Protein AF-A0A950CXQ3-F1 (afdb_monomer_lite)

Structure (mmCIF, N/CA/C/O backbone):
data_AF-A0A950CXQ3-F1
#
_entry.id   AF-A0A950CXQ3-F1
#
loop_
_atom_site.group_PDB
_atom_site.id
_atom_site.type_symbol
_atom_site.label_atom_id
_atom_site.label_alt_id
_atom_site.label_comp_id
_atom_site.label_asym_id
_atom_site.label_entity_id
_atom_site.label_seq_id
_atom_site.pdbx_PDB_ins_code
_atom_site.Cartn_x
_atom_site.Cartn_y
_atom_site.Cartn_z
_atom_site.occupancy
_atom_site.B_iso_or_equiv
_atom_site.auth_seq_id
_atom_site.auth_comp_id
_atom_site.auth_asym_id
_atom_site.auth_atom_id
_atom_site.pdbx_PDB_model_num
ATOM 1 N N . MET A 1 1 ? 6.865 8.618 -51.251 1.00 37.34 1 MET A N 1
ATOM 2 C CA . MET A 1 1 ? 7.933 7.767 -51.823 1.00 37.34 1 MET A CA 1
ATOM 3 C C . MET A 1 1 ? 8.919 7.449 -50.706 1.00 37.34 1 MET A C 1
ATOM 5 O O . MET A 1 1 ? 9.499 8.396 -50.182 1.00 37.34 1 MET A O 1
ATOM 9 N N . PRO A 1 2 ? 9.059 6.186 -50.267 1.00 41.56 2 PRO A N 1
ATOM 10 C CA . PRO A 1 2 ? 10.015 5.836 -49.221 1.00 41.56 2 PRO A CA 1
ATOM 11 C C . PRO A 1 2 ? 11.442 6.159 -49.684 1.00 41.56 2 PRO A C 1
ATOM 13 O O . PRO A 1 2 ? 11.814 5.888 -50.824 1.00 41.56 2 PRO A O 1
ATOM 16 N N . ASN A 1 3 ? 12.235 6.784 -48.812 1.00 42.97 3 ASN A N 1
ATOM 17 C CA . ASN A 1 3 ? 13.622 7.139 -49.101 1.00 42.97 3 ASN A CA 1
ATOM 18 C C . ASN A 1 3 ? 14.428 5.849 -49.337 1.00 42.97 3 ASN A C 1
ATOM 20 O O . ASN A 1 3 ? 14.547 5.030 -48.430 1.00 42.97 3 ASN A O 1
ATOM 24 N N . LEU A 1 4 ? 14.992 5.661 -50.534 1.00 47.50 4 LEU A N 1
ATOM 25 C CA . LEU A 1 4 ? 15.739 4.453 -50.929 1.00 47.50 4 LEU A CA 1
ATOM 26 C C . LEU A 1 4 ? 16.912 4.122 -49.982 1.00 47.50 4 LEU A C 1
ATOM 28 O O . LEU A 1 4 ? 17.313 2.963 -49.869 1.00 47.50 4 LEU A O 1
ATOM 32 N N . ASN A 1 5 ? 17.422 5.110 -49.238 1.00 47.50 5 ASN A N 1
ATOM 33 C CA . ASN A 1 5 ? 18.430 4.891 -48.198 1.00 47.50 5 ASN A CA 1
ATOM 34 C C . ASN A 1 5 ? 17.867 4.166 -46.961 1.00 47.50 5 ASN A C 1
ATOM 36 O O . ASN A 1 5 ? 18.572 3.360 -46.356 1.00 47.50 5 ASN A O 1
ATOM 40 N N . ALA A 1 6 ? 16.591 4.384 -46.621 1.00 48.06 6 ALA A N 1
ATOM 41 C CA . ALA A 1 6 ? 15.923 3.732 -45.494 1.00 48.06 6 ALA A CA 1
ATOM 42 C C . ALA A 1 6 ? 15.760 2.218 -45.709 1.00 48.06 6 ALA A C 1
ATOM 44 O O . ALA A 1 6 ? 15.886 1.459 -44.751 1.00 48.06 6 ALA A O 1
ATOM 45 N N . LEU A 1 7 ? 15.573 1.779 -46.960 1.00 49.66 7 LEU A N 1
ATOM 46 C CA . LEU A 1 7 ? 15.482 0.361 -47.328 1.00 49.66 7 LEU A CA 1
ATOM 47 C C . LEU A 1 7 ? 16.856 -0.326 -47.432 1.00 49.66 7 LEU A C 1
ATOM 49 O O . LEU A 1 7 ? 16.951 -1.518 -47.165 1.00 49.66 7 LEU A O 1
ATOM 53 N N . LYS A 1 8 ? 17.932 0.405 -47.770 1.00 53.69 8 LYS A N 1
ATOM 54 C CA . LYS A 1 8 ? 19.284 -0.177 -47.909 1.00 53.69 8 LYS A CA 1
ATOM 55 C C . LYS A 1 8 ? 19.944 -0.547 -46.582 1.00 53.69 8 LYS A C 1
ATOM 57 O O . LYS A 1 8 ? 20.568 -1.597 -46.494 1.00 53.69 8 LYS A O 1
ATOM 62 N N . HIS A 1 9 ? 19.852 0.315 -45.566 1.00 56.41 9 HIS A N 1
ATOM 63 C CA . HIS A 1 9 ? 20.453 0.036 -44.253 1.00 56.41 9 HIS A CA 1
ATOM 64 C C . HIS A 1 9 ? 19.417 -0.311 -43.179 1.00 56.41 9 HIS A C 1
ATOM 66 O O . HIS A 1 9 ? 19.788 -0.824 -42.125 1.00 56.41 9 HIS A O 1
ATOM 72 N N . GLY A 1 10 ? 18.127 -0.025 -43.397 1.00 59.72 10 GLY A N 1
ATOM 73 C CA . GLY A 1 10 ? 17.048 -0.547 -42.556 1.00 59.72 10 GLY A CA 1
ATOM 74 C C . GLY A 1 10 ? 16.814 0.140 -41.210 1.00 59.72 10 GLY A C 1
ATOM 75 O O . GLY A 1 10 ? 15.753 0.007 -40.611 1.00 59.72 10 GLY A O 1
ATOM 76 N N . LEU A 1 11 ? 17.793 0.911 -40.735 1.00 62.19 11 LEU A N 1
ATOM 77 C CA . LEU A 1 11 ? 17.771 1.632 -39.448 1.00 62.19 11 LEU A CA 1
ATOM 78 C C . LEU A 1 11 ? 16.785 2.815 -39.382 1.00 62.19 11 LEU A C 1
ATOM 80 O O . LEU A 1 11 ? 16.724 3.507 -38.373 1.00 62.19 11 LEU A O 1
ATOM 84 N N . ARG A 1 12 ? 16.042 3.069 -40.465 1.00 59.16 12 ARG A N 1
ATOM 85 C CA . ARG A 1 12 ? 14.949 4.056 -40.541 1.00 59.16 12 ARG A CA 1
ATOM 86 C C . ARG A 1 12 ? 13.677 3.467 -41.166 1.00 59.16 12 ARG A C 1
ATOM 88 O O . ARG A 1 12 ? 12.828 4.219 -41.628 1.00 59.16 12 ARG A O 1
ATOM 95 N N . SER A 1 13 ? 13.598 2.144 -41.283 1.00 64.75 13 SER A N 1
ATOM 96 C CA . SER A 1 13 ? 12.429 1.485 -41.860 1.00 64.75 13 SER A CA 1
ATOM 97 C C . SER A 1 13 ? 11.294 1.421 -40.843 1.00 64.75 13 SER A C 1
ATOM 99 O O . SER A 1 13 ? 11.539 1.120 -39.678 1.00 64.75 13 SER A O 1
ATOM 101 N N . GLU A 1 14 ? 10.066 1.658 -41.301 1.00 65.69 14 GLU A N 1
ATOM 102 C CA . GLU A 1 14 ? 8.838 1.425 -40.526 1.00 65.69 14 GLU A CA 1
ATOM 103 C C . GLU A 1 14 ? 8.437 -0.061 -40.522 1.00 65.69 14 GLU A C 1
ATOM 105 O O . GLU A 1 14 ? 7.616 -0.493 -39.718 1.00 65.69 14 GLU A O 1
ATOM 110 N N . THR A 1 15 ? 9.030 -0.871 -41.406 1.00 74.50 15 THR A N 1
ATOM 111 C CA . THR A 1 15 ? 8.790 -2.316 -41.460 1.00 74.50 15 THR A CA 1
ATOM 112 C C . THR A 1 15 ? 9.547 -3.028 -40.338 1.00 74.50 15 THR A C 1
ATOM 114 O O . THR A 1 15 ? 10.763 -2.862 -40.207 1.00 74.50 15 THR A O 1
ATOM 117 N N . ALA A 1 16 ? 8.836 -3.856 -39.564 1.00 76.88 16 ALA A N 1
ATOM 118 C CA . ALA A 1 16 ? 9.399 -4.594 -38.432 1.00 76.88 16 ALA A CA 1
ATOM 119 C C . ALA A 1 16 ? 10.568 -5.504 -38.851 1.00 76.88 16 ALA A C 1
ATOM 121 O O . ALA A 1 16 ? 11.652 -5.410 -38.276 1.00 76.88 16 ALA A O 1
ATOM 122 N N . VAL A 1 17 ? 10.382 -6.296 -39.911 1.00 84.56 17 VAL A N 1
ATOM 123 C CA . VAL A 1 17 ? 11.388 -7.213 -40.468 1.00 84.56 17 VAL A CA 1
ATOM 124 C C . VAL A 1 17 ? 11.776 -6.755 -41.873 1.00 84.56 17 VAL A C 1
ATOM 126 O O . VAL A 1 17 ? 10.913 -6.487 -42.709 1.00 84.56 17 VAL A O 1
ATOM 129 N N . LEU A 1 18 ? 13.074 -6.625 -42.138 1.00 85.50 18 LEU A N 1
ATOM 130 C CA . LEU A 1 18 ? 13.590 -6.194 -43.440 1.00 85.50 18 LEU A CA 1
ATOM 131 C C . LEU A 1 18 ? 13.830 -7.370 -44.393 1.00 85.50 18 LEU A C 1
ATOM 133 O O . LEU A 1 18 ? 14.070 -8.488 -43.937 1.00 85.50 18 LEU A O 1
ATOM 137 N N . PRO A 1 19 ? 13.879 -7.127 -45.718 1.00 79.00 19 PRO A N 1
ATOM 138 C CA . PRO A 1 19 ? 14.343 -8.131 -46.670 1.00 79.00 19 PRO A CA 1
ATOM 139 C C . PRO A 1 19 ? 15.744 -8.650 -46.297 1.00 79.00 19 PRO A C 1
ATOM 141 O O . PRO A 1 19 ? 16.696 -7.872 -46.218 1.00 79.00 19 PRO A O 1
ATOM 144 N N . GLY A 1 20 ? 15.864 -9.961 -46.062 1.00 80.50 20 GLY A N 1
ATOM 145 C CA . GLY A 1 20 ? 17.107 -10.630 -45.650 1.00 80.50 20 GLY A CA 1
ATOM 146 C C . GLY A 1 20 ? 17.265 -10.852 -44.140 1.00 80.50 20 GLY A C 1
ATOM 147 O O . GLY A 1 20 ? 18.228 -11.489 -43.721 1.00 80.50 20 GLY A O 1
ATOM 148 N N . GLU A 1 21 ? 16.339 -10.357 -43.320 1.00 88.06 21 GLU A N 1
ATOM 149 C CA . GLU A 1 21 ? 16.234 -10.747 -41.912 1.00 88.06 21 GLU A CA 1
ATOM 150 C C . GLU A 1 21 ? 15.407 -12.028 -41.762 1.00 88.06 21 GLU A C 1
ATOM 152 O O . GLU A 1 21 ? 14.560 -12.323 -42.602 1.00 88.06 21 GLU A O 1
ATOM 157 N N . ASN A 1 22 ? 15.659 -12.789 -40.694 1.00 90.50 22 ASN A N 1
ATOM 158 C CA . ASN A 1 22 ? 14.926 -14.010 -40.380 1.00 90.50 22 ASN A CA 1
ATOM 159 C C . ASN A 1 22 ? 13.644 -13.665 -39.594 1.00 90.50 22 ASN A C 1
ATOM 161 O O . ASN A 1 22 ? 13.759 -13.273 -38.429 1.00 90.50 22 ASN A O 1
ATOM 165 N N . PRO A 1 23 ? 12.435 -13.817 -40.173 1.00 91.38 23 PRO A N 1
ATOM 166 C CA . PRO A 1 23 ? 11.193 -13.509 -39.465 1.00 91.38 23 PRO A CA 1
ATOM 167 C C . PRO A 1 23 ? 11.009 -14.363 -38.205 1.00 91.38 23 PRO A C 1
ATOM 169 O O . PRO A 1 23 ? 10.570 -13.846 -37.187 1.00 91.38 23 PRO A O 1
ATOM 172 N N . ALA A 1 24 ? 11.455 -15.625 -38.224 1.00 92.94 24 ALA A N 1
ATOM 173 C CA . ALA A 1 24 ? 11.312 -16.527 -37.082 1.00 92.94 24 ALA A CA 1
ATOM 174 C C . ALA A 1 24 ? 12.124 -16.073 -35.855 1.00 92.94 24 ALA A C 1
ATOM 176 O O . ALA A 1 24 ? 11.721 -16.311 -34.721 1.00 92.94 24 ALA A O 1
ATOM 177 N N . GLU A 1 25 ? 13.260 -15.396 -36.055 1.00 93.75 25 GLU A N 1
ATOM 178 C CA . GLU A 1 25 ? 14.025 -14.806 -34.947 1.00 93.75 25 GLU A CA 1
ATOM 179 C C . GLU A 1 25 ? 13.334 -13.581 -34.351 1.00 93.75 25 GLU A C 1
ATOM 181 O O . GLU A 1 25 ? 13.454 -13.334 -33.149 1.00 93.75 25 GLU A O 1
ATOM 186 N N . PHE A 1 26 ? 12.644 -12.802 -35.187 1.00 93.75 26 PHE A N 1
ATOM 187 C CA . PHE A 1 26 ? 11.841 -11.684 -34.714 1.00 93.75 26 PHE A CA 1
ATOM 188 C C . PHE A 1 26 ? 10.645 -12.194 -33.909 1.00 93.75 26 PHE A C 1
ATOM 190 O O . PHE A 1 26 ? 10.453 -11.744 -32.781 1.00 93.75 26 PHE A O 1
ATOM 197 N N . ASP A 1 27 ? 9.918 -13.178 -34.436 1.00 93.44 27 ASP A N 1
ATOM 198 C CA . ASP A 1 27 ? 8.771 -13.786 -33.758 1.00 93.44 27 ASP A CA 1
ATOM 199 C C . ASP A 1 27 ? 9.194 -14.410 -32.419 1.00 93.44 27 ASP A C 1
ATOM 201 O O . ASP A 1 27 ? 8.613 -14.092 -31.386 1.00 93.44 27 ASP A O 1
ATOM 205 N N . ALA A 1 28 ? 10.299 -15.166 -32.382 1.00 96.44 28 ALA A N 1
ATOM 206 C CA . ALA A 1 28 ? 10.831 -15.725 -31.136 1.00 96.44 28 ALA A CA 1
ATOM 207 C C . ALA A 1 28 ? 11.217 -14.649 -30.102 1.00 96.44 28 ALA A C 1
ATOM 209 O O . ALA A 1 28 ? 11.071 -14.853 -28.894 1.00 96.44 28 ALA A O 1
ATOM 210 N N . LEU A 1 29 ? 11.715 -13.491 -30.553 1.00 96.50 29 LEU A N 1
ATOM 211 C CA . LEU A 1 29 ? 12.016 -12.364 -29.669 1.00 96.50 29 LEU A CA 1
ATOM 212 C C . LEU A 1 29 ? 10.737 -11.725 -29.119 1.00 96.50 29 LEU A C 1
ATOM 214 O O . LEU A 1 29 ? 10.695 -11.379 -27.937 1.00 96.50 29 LEU A O 1
ATOM 218 N N . VAL A 1 30 ? 9.713 -11.563 -29.957 1.00 94.44 30 VAL A N 1
ATOM 219 C CA . VAL A 1 30 ? 8.397 -11.061 -29.545 1.00 94.44 30 VAL A CA 1
ATOM 220 C C . VAL A 1 30 ? 7.786 -12.014 -28.517 1.00 94.44 30 VAL A C 1
ATOM 222 O O . VAL A 1 30 ? 7.468 -11.585 -27.407 1.00 94.44 30 VAL A O 1
ATOM 225 N N . ASP A 1 31 ? 7.731 -13.308 -28.825 1.00 95.44 31 ASP A N 1
ATOM 226 C CA . ASP A 1 31 ? 7.194 -14.348 -27.946 1.00 95.44 31 ASP A CA 1
ATOM 227 C C . ASP A 1 31 ? 7.918 -14.396 -26.597 1.00 95.44 31 ASP A C 1
ATOM 229 O O . ASP A 1 31 ? 7.283 -14.558 -25.552 1.00 95.44 31 ASP A O 1
ATOM 233 N N . GLY A 1 32 ? 9.239 -14.197 -26.589 1.00 97.19 32 GLY A N 1
ATOM 234 C CA . GLY A 1 32 ? 10.027 -14.105 -25.361 1.00 97.19 32 GLY A CA 1
ATOM 235 C C . GLY A 1 32 ? 9.578 -12.957 -24.451 1.00 97.19 32 GLY A C 1
ATOM 236 O O . GLY A 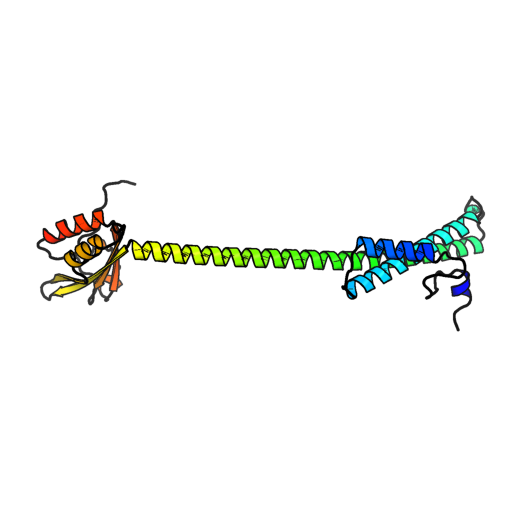1 32 ? 9.415 -13.151 -23.244 1.00 97.19 32 GLY A O 1
ATOM 237 N N . TRP A 1 33 ? 9.313 -11.775 -25.016 1.00 97.31 33 TRP A N 1
ATOM 238 C CA . TRP A 1 33 ? 8.827 -10.629 -24.243 1.00 97.31 33 TRP A CA 1
ATOM 239 C C . TRP A 1 33 ? 7.392 -10.816 -23.743 1.00 97.31 33 TRP A C 1
ATOM 241 O O . TRP A 1 33 ? 7.109 -10.525 -22.579 1.00 97.31 33 TRP A O 1
ATOM 251 N N . PHE A 1 34 ? 6.500 -11.349 -24.581 1.00 95.69 34 PHE A N 1
ATOM 252 C CA . PHE A 1 34 ? 5.124 -11.659 -24.181 1.00 95.69 34 PHE A CA 1
ATOM 253 C C . PHE A 1 34 ? 5.069 -12.741 -23.094 1.00 95.69 34 PHE A C 1
ATOM 255 O O . PHE A 1 34 ? 4.297 -12.623 -22.139 1.00 95.69 34 PHE A O 1
ATOM 262 N N . SER A 1 35 ? 5.943 -13.747 -23.175 1.00 95.00 35 SER A N 1
ATOM 263 C CA . SER A 1 35 ? 6.070 -14.800 -22.161 1.00 95.00 35 SER A CA 1
ATOM 264 C C . SER A 1 35 ? 6.577 -14.262 -20.822 1.00 95.00 35 SER A C 1
ATOM 266 O O . SER A 1 35 ? 6.127 -14.715 -19.768 1.00 95.00 35 SER A O 1
ATOM 268 N N . HIS A 1 36 ? 7.494 -13.290 -20.847 1.00 96.00 36 HIS A N 1
ATOM 269 C CA . HIS A 1 36 ? 8.036 -12.679 -19.635 1.00 96.00 36 HIS A CA 1
ATOM 270 C C . HIS A 1 36 ? 6.981 -11.855 -18.888 1.00 96.00 36 HIS A C 1
ATOM 272 O O . HIS A 1 36 ? 6.778 -12.048 -17.689 1.00 96.00 36 HIS A O 1
ATOM 278 N N . TYR A 1 37 ? 6.281 -10.972 -19.602 1.00 92.94 37 TYR A N 1
ATOM 279 C CA . TYR A 1 37 ? 5.351 -10.021 -18.994 1.00 92.94 37 TYR A CA 1
ATOM 280 C C . TYR A 1 37 ? 3.928 -10.567 -18.809 1.00 92.94 37 TYR A C 1
ATOM 282 O O . TYR A 1 37 ? 3.157 -9.993 -18.041 1.00 92.94 37 TYR A O 1
ATOM 290 N N . LYS A 1 38 ? 3.573 -11.697 -19.441 1.00 89.12 38 LYS A N 1
ATOM 291 C CA . LYS A 1 38 ? 2.263 -12.364 -19.297 1.00 89.12 38 LYS A CA 1
ATOM 292 C C . LYS A 1 38 ? 1.098 -11.375 -19.413 1.00 89.12 38 LYS A C 1
ATOM 294 O O . LYS A 1 38 ? 0.299 -11.232 -18.491 1.00 89.12 38 LYS A O 1
ATOM 299 N N . THR A 1 39 ? 1.032 -10.661 -20.533 1.00 86.69 39 THR A N 1
ATOM 300 C CA . THR A 1 39 ? 0.063 -9.573 -20.746 1.00 86.69 39 THR A CA 1
ATOM 301 C C . THR A 1 39 ? -1.394 -10.039 -20.657 1.00 86.69 39 THR A C 1
ATOM 303 O O . THR A 1 39 ? -2.252 -9.258 -20.259 1.00 86.69 39 THR A O 1
ATOM 306 N N . GLY A 1 40 ? -1.680 -11.313 -20.956 1.00 86.75 40 GLY A N 1
ATOM 307 C CA . GLY A 1 40 ? -3.043 -11.849 -20.923 1.00 86.75 40 GLY A CA 1
ATOM 308 C C . GLY A 1 40 ? -3.970 -11.030 -21.825 1.00 86.75 40 GLY A C 1
ATOM 309 O O . GLY A 1 40 ? -3.594 -10.705 -22.948 1.00 86.75 40 GLY A O 1
ATOM 310 N N . ASP A 1 41 ? -5.134 -10.645 -21.298 1.00 87.12 41 ASP A N 1
ATOM 311 C CA . ASP A 1 41 ? -6.128 -9.818 -22.001 1.00 87.12 41 ASP A CA 1
ATOM 312 C C . ASP A 1 41 ? -5.894 -8.299 -21.833 1.00 87.12 41 ASP A C 1
ATOM 314 O O . ASP A 1 41 ? -6.738 -7.482 -22.200 1.00 87.12 41 ASP A O 1
ATOM 318 N N . ASP A 1 42 ? -4.767 -7.884 -21.246 1.00 92.00 42 ASP A N 1
ATOM 319 C CA . ASP A 1 42 ? -4.447 -6.469 -21.061 1.00 92.00 42 ASP A CA 1
ATOM 320 C C . ASP A 1 42 ? -3.918 -5.859 -22.370 1.00 92.00 42 ASP A C 1
ATOM 322 O O . ASP A 1 42 ? -2.747 -6.012 -22.743 1.00 92.00 42 ASP A O 1
ATOM 326 N N . GLU A 1 43 ? -4.801 -5.158 -23.085 1.00 92.62 43 GLU A N 1
ATOM 327 C CA . GLU A 1 43 ? -4.490 -4.496 -24.357 1.00 92.62 43 GLU A CA 1
ATOM 328 C C . GLU A 1 43 ? -3.383 -3.439 -24.218 1.00 92.62 43 GLU A C 1
ATOM 330 O O . GLU A 1 43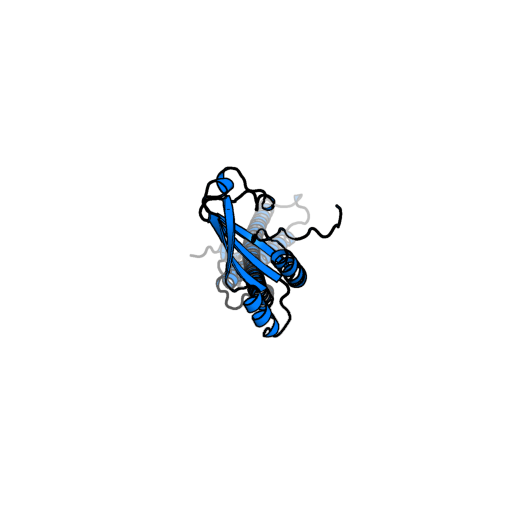 ? -2.538 -3.302 -25.106 1.00 92.62 43 GLU A O 1
ATOM 335 N N . ILE A 1 44 ? -3.342 -2.713 -23.094 1.00 93.19 44 ILE A N 1
ATOM 336 C CA . ILE A 1 44 ? -2.334 -1.672 -22.852 1.00 93.19 44 ILE A CA 1
ATOM 337 C C . ILE A 1 44 ? -0.971 -2.326 -22.640 1.00 93.19 44 ILE A C 1
ATOM 339 O O . ILE A 1 44 ? 0.013 -1.913 -23.259 1.00 93.19 44 ILE A O 1
ATOM 343 N N . ALA A 1 45 ? -0.910 -3.366 -21.805 1.00 93.38 45 ALA A N 1
ATOM 344 C CA . ALA A 1 45 ? 0.319 -4.122 -21.591 1.00 93.38 45 ALA A CA 1
ATOM 345 C C . ALA A 1 45 ? 0.821 -4.750 -22.901 1.00 93.38 45 ALA A C 1
ATOM 347 O O . ALA A 1 45 ? 2.005 -4.655 -23.220 1.00 93.38 45 ALA A O 1
ATOM 348 N N . SER A 1 46 ? -0.087 -5.316 -23.700 1.00 94.31 46 SER A N 1
ATOM 349 C CA . SER A 1 46 ? 0.233 -5.919 -24.999 1.00 94.31 46 SER A CA 1
ATOM 350 C C . SER A 1 46 ? 0.805 -4.902 -25.992 1.00 94.31 46 SER A C 1
ATOM 352 O O . SER A 1 46 ? 1.796 -5.188 -26.670 1.00 94.31 46 SER A O 1
ATOM 354 N N . ALA A 1 47 ? 0.249 -3.687 -26.046 1.00 94.50 47 ALA A N 1
ATOM 355 C CA . ALA A 1 47 ? 0.775 -2.609 -26.882 1.00 94.50 47 ALA A CA 1
ATOM 356 C C . ALA A 1 47 ? 2.183 -2.167 -26.440 1.00 94.50 47 ALA A C 1
ATOM 358 O O . ALA A 1 47 ? 3.082 -2.043 -27.275 1.00 94.50 47 ALA A O 1
ATOM 359 N N . LEU A 1 48 ? 2.406 -1.991 -25.133 1.00 95.62 48 LEU A N 1
ATOM 360 C CA . LEU A 1 48 ? 3.714 -1.604 -24.590 1.00 95.62 48 LEU A CA 1
ATOM 361 C C . LEU A 1 48 ? 4.787 -2.672 -24.856 1.00 95.62 48 LEU A C 1
ATOM 363 O O . LEU A 1 48 ? 5.894 -2.347 -25.288 1.00 95.62 48 LEU A O 1
ATOM 367 N N . VAL A 1 49 ? 4.452 -3.949 -24.653 1.00 96.50 49 VAL A N 1
ATOM 368 C CA . VAL A 1 49 ? 5.356 -5.079 -24.916 1.00 96.50 49 VAL A CA 1
ATOM 369 C C . VAL A 1 49 ? 5.668 -5.207 -26.410 1.00 96.50 49 VAL A C 1
ATOM 371 O O . VAL A 1 49 ? 6.815 -5.469 -26.778 1.00 96.50 49 VAL A O 1
ATOM 374 N N . THR A 1 50 ? 4.694 -4.939 -27.284 1.00 95.50 50 THR A N 1
ATOM 375 C CA . THR A 1 50 ? 4.909 -4.905 -28.740 1.00 95.50 50 THR A CA 1
ATOM 376 C C . THR A 1 50 ? 5.938 -3.841 -29.134 1.00 95.50 50 THR A C 1
ATOM 378 O O . THR A 1 50 ? 6.873 -4.126 -29.888 1.00 95.50 50 THR A O 1
ATOM 381 N N . GLU A 1 51 ? 5.809 -2.620 -28.611 1.00 96.19 51 GLU A N 1
ATOM 382 C CA . GLU A 1 51 ? 6.750 -1.529 -28.897 1.00 96.19 51 GLU A CA 1
ATOM 383 C C . GLU A 1 51 ? 8.145 -1.793 -28.308 1.00 96.19 51 GLU A C 1
ATOM 385 O O . GLU A 1 51 ? 9.158 -1.537 -28.967 1.00 96.19 51 GLU A O 1
ATOM 390 N N . LEU A 1 52 ? 8.221 -2.404 -27.120 1.00 97.56 52 LEU A N 1
ATOM 391 C CA . LEU A 1 52 ? 9.479 -2.873 -26.539 1.00 97.56 52 LEU A CA 1
ATOM 392 C C . LEU A 1 52 ? 10.171 -3.908 -27.438 1.00 97.56 52 LEU A C 1
ATOM 394 O O . LEU A 1 52 ? 11.364 -3.773 -27.727 1.00 97.56 52 LEU A O 1
ATOM 398 N N . ALA A 1 53 ? 9.437 -4.913 -27.922 1.00 96.50 53 ALA A N 1
ATOM 399 C CA . ALA A 1 53 ? 9.981 -5.952 -28.792 1.00 96.50 53 ALA A CA 1
ATOM 400 C C . ALA A 1 53 ? 10.508 -5.369 -30.115 1.00 96.50 53 ALA A C 1
ATOM 402 O O . ALA A 1 53 ? 11.627 -5.677 -30.535 1.00 96.50 53 ALA A O 1
ATOM 403 N N . ARG A 1 54 ? 9.760 -4.445 -30.732 1.00 94.75 54 ARG A N 1
ATOM 404 C CA . ARG A 1 54 ? 10.184 -3.716 -31.943 1.00 94.75 54 ARG A CA 1
ATOM 405 C C . ARG A 1 54 ? 11.438 -2.874 -31.713 1.00 94.75 54 ARG A C 1
ATOM 407 O O . ARG A 1 54 ? 12.350 -2.872 -32.548 1.00 94.75 54 ARG A O 1
ATOM 414 N N . ALA A 1 55 ? 11.512 -2.174 -30.583 1.00 96.25 55 ALA A N 1
ATOM 415 C CA . ALA A 1 55 ? 12.682 -1.382 -30.223 1.00 96.25 55 ALA A CA 1
ATOM 416 C C . ALA A 1 55 ? 13.907 -2.266 -29.947 1.00 96.25 55 ALA A C 1
ATOM 418 O O . ALA A 1 55 ? 15.009 -1.932 -30.387 1.00 96.25 55 ALA A O 1
ATOM 419 N N . HIS A 1 56 ? 13.721 -3.422 -29.301 1.00 97.69 56 HIS A N 1
ATOM 420 C CA . HIS A 1 56 ? 14.785 -4.404 -29.089 1.00 97.69 56 HIS A CA 1
ATOM 421 C C . HIS A 1 56 ? 15.292 -4.964 -30.429 1.00 97.69 56 HIS A C 1
ATOM 423 O O . HIS A 1 56 ? 16.501 -4.981 -30.666 1.00 97.69 56 HIS A O 1
ATOM 429 N N . TRP A 1 57 ? 14.399 -5.334 -31.352 1.00 96.19 57 TRP A N 1
ATOM 430 C CA . TRP A 1 57 ? 14.799 -5.782 -32.692 1.00 96.19 57 TRP A CA 1
ATOM 431 C C . TRP A 1 57 ? 15.603 -4.714 -33.446 1.00 96.19 57 TRP A C 1
ATOM 433 O O . TRP A 1 57 ? 16.670 -4.991 -33.998 1.00 96.19 57 TRP A O 1
ATOM 443 N N . SER A 1 58 ? 15.145 -3.460 -33.391 1.00 94.06 58 SER A N 1
ATOM 444 C CA . SER A 1 58 ? 15.841 -2.318 -33.996 1.00 94.06 58 SER A CA 1
ATOM 445 C C . SER A 1 58 ? 17.231 -2.091 -33.395 1.00 94.06 58 SER A C 1
ATOM 447 O O . SER A 1 58 ? 18.172 -1.777 -34.127 1.00 94.06 58 SER A O 1
ATOM 449 N N . LEU A 1 59 ? 17.387 -2.284 -32.081 1.00 96.94 59 LEU A N 1
ATOM 450 C CA . LEU A 1 59 ? 18.681 -2.219 -31.404 1.00 96.94 59 LEU A CA 1
ATOM 451 C C . LEU A 1 59 ? 19.609 -3.353 -31.854 1.00 96.94 59 LEU A C 1
ATOM 453 O O . LEU A 1 59 ? 20.736 -3.064 -32.251 1.00 96.94 59 LEU A O 1
ATOM 457 N N . LYS A 1 60 ? 19.138 -4.610 -31.876 1.00 96.00 60 LYS A N 1
ATOM 458 C CA . LYS A 1 60 ? 19.927 -5.755 -32.376 1.00 96.00 60 LYS A CA 1
ATOM 459 C C . LYS A 1 60 ? 20.427 -5.503 -33.798 1.00 96.00 60 LYS A C 1
ATOM 461 O O . LYS A 1 60 ? 21.608 -5.692 -34.084 1.00 96.00 60 LYS A O 1
ATOM 466 N N . ARG A 1 61 ? 19.551 -4.997 -34.673 1.00 94.06 61 ARG A N 1
ATOM 467 C CA . ARG A 1 61 ? 19.907 -4.589 -36.039 1.00 94.06 61 ARG A CA 1
ATOM 468 C C . ARG A 1 61 ? 20.983 -3.503 -36.038 1.00 94.06 61 ARG A C 1
ATOM 470 O O . ARG A 1 61 ? 21.967 -3.626 -36.759 1.00 94.06 61 ARG A O 1
ATOM 477 N N . ALA A 1 62 ? 20.811 -2.439 -35.255 1.00 95.06 62 ALA A N 1
ATOM 478 C CA . ALA A 1 62 ? 21.762 -1.330 -35.210 1.00 95.06 62 ALA A CA 1
ATOM 479 C C . ALA A 1 62 ? 23.145 -1.754 -34.702 1.00 95.06 62 ALA A C 1
ATOM 481 O O . ALA A 1 62 ? 24.147 -1.319 -35.266 1.00 95.06 62 ALA A O 1
ATOM 482 N N . VAL A 1 63 ? 23.196 -2.628 -33.694 1.00 96.56 63 VAL A N 1
ATOM 483 C CA . VAL A 1 63 ? 24.437 -3.230 -33.187 1.00 96.56 63 VAL A CA 1
ATOM 484 C C . VAL A 1 63 ? 25.128 -4.020 -34.295 1.00 96.56 63 VAL A C 1
ATOM 486 O O . VAL A 1 63 ? 26.253 -3.679 -34.651 1.00 96.56 63 VAL A O 1
ATOM 489 N N . LYS A 1 64 ? 24.418 -4.954 -34.940 1.00 94.69 64 LYS A N 1
ATOM 490 C CA . LYS A 1 64 ? 24.962 -5.751 -36.049 1.00 94.69 64 LYS A CA 1
ATOM 491 C C . LYS A 1 64 ? 25.511 -4.880 -37.184 1.00 94.69 64 LYS A C 1
ATOM 493 O O . LYS A 1 64 ? 26.574 -5.155 -37.723 1.00 94.69 64 LYS A O 1
ATOM 498 N N . ARG A 1 65 ? 24.820 -3.790 -37.545 1.00 93.12 65 ARG A N 1
ATOM 499 C CA . ARG A 1 65 ? 25.302 -2.865 -38.589 1.00 93.12 65 ARG A CA 1
ATOM 500 C C . ARG A 1 65 ? 26.553 -2.093 -38.180 1.00 93.12 65 ARG A C 1
ATOM 502 O O . ARG A 1 65 ? 27.369 -1.794 -39.046 1.00 93.12 65 ARG A O 1
ATOM 509 N N . VAL A 1 66 ? 26.697 -1.739 -36.902 1.00 95.44 66 VAL A N 1
ATOM 510 C CA . VAL A 1 66 ? 27.936 -1.128 -36.401 1.00 95.44 66 VAL A CA 1
ATOM 511 C C . VAL A 1 66 ? 29.082 -2.132 -36.497 1.00 95.44 66 VAL A C 1
ATOM 513 O O . VAL A 1 66 ? 30.115 -1.770 -37.047 1.00 95.44 66 VAL A O 1
ATOM 516 N N . GLU A 1 67 ? 28.870 -3.378 -36.070 1.00 95.31 67 GLU A N 1
ATOM 517 C CA . GLU A 1 67 ? 29.868 -4.458 -36.143 1.00 95.31 67 GLU A CA 1
ATOM 518 C C . GLU A 1 67 ? 30.290 -4.762 -37.590 1.00 95.31 67 GLU A C 1
ATOM 520 O O . GLU A 1 67 ? 31.477 -4.871 -37.881 1.00 95.31 67 GLU A O 1
ATOM 525 N N . GLU A 1 68 ? 29.338 -4.831 -38.528 1.00 94.06 68 GLU A N 1
ATOM 526 C CA . GLU A 1 68 ? 29.617 -5.007 -39.962 1.00 94.06 68 GLU A CA 1
ATOM 527 C C . GLU A 1 68 ? 30.469 -3.863 -40.530 1.00 94.06 68 GLU A C 1
ATOM 529 O O . GLU A 1 68 ? 31.368 -4.090 -41.341 1.00 94.06 68 GLU A O 1
ATOM 534 N N . VAL A 1 69 ? 30.175 -2.618 -40.135 1.00 93.88 69 VAL A N 1
ATOM 535 C CA . VAL A 1 69 ? 30.958 -1.460 -40.579 1.00 93.88 69 VAL A CA 1
ATOM 536 C C . VAL A 1 69 ? 32.343 -1.507 -39.962 1.00 93.88 69 VAL A C 1
ATOM 538 O O . VAL A 1 69 ? 33.304 -1.411 -40.712 1.00 93.88 69 VAL A O 1
ATOM 541 N N . GLU A 1 70 ? 32.450 -1.699 -38.651 1.00 93.44 70 GLU A N 1
ATOM 542 C CA . GLU A 1 70 ? 33.717 -1.790 -37.923 1.00 93.44 70 GLU A CA 1
ATOM 543 C C . GLU A 1 70 ? 34.623 -2.894 -38.479 1.00 93.44 70 GLU A C 1
ATOM 545 O O . GLU A 1 70 ? 35.785 -2.635 -38.773 1.00 93.44 70 GLU A O 1
ATOM 550 N N . GLY A 1 71 ? 34.072 -4.079 -38.758 1.00 94.38 71 GLY A N 1
ATOM 551 C CA . GLY A 1 71 ? 34.808 -5.189 -39.368 1.00 94.38 71 GLY A CA 1
ATOM 552 C C . GLY A 1 71 ? 35.289 -4.925 -40.801 1.00 94.38 71 GLY A C 1
ATOM 553 O O . GLY A 1 71 ? 36.172 -5.627 -41.286 1.00 94.38 71 GLY A O 1
ATOM 554 N N . SER A 1 72 ? 34.736 -3.917 -41.485 1.00 93.25 72 SER A N 1
ATOM 555 C CA . SER A 1 72 ? 35.188 -3.482 -42.817 1.00 93.25 72 SER A CA 1
ATOM 556 C C . SER A 1 72 ? 36.248 -2.372 -42.785 1.00 93.25 72 SER A C 1
ATOM 558 O O . SER A 1 72 ? 36.742 -1.970 -43.842 1.00 93.25 72 SER A O 1
ATOM 560 N N . LEU A 1 73 ? 36.573 -1.841 -41.601 1.00 93.56 73 LEU A N 1
ATOM 561 C CA . LEU A 1 73 ? 37.536 -0.754 -41.427 1.00 93.56 73 LEU A CA 1
ATOM 562 C C . LEU A 1 73 ? 38.962 -1.286 -41.213 1.00 93.56 73 LEU A C 1
ATOM 564 O O . LEU A 1 73 ? 39.143 -2.393 -40.706 1.00 93.56 73 LEU A O 1
ATOM 568 N N . PRO A 1 74 ? 39.997 -0.496 -41.560 1.00 93.06 74 PRO A N 1
ATOM 569 C CA . PRO A 1 74 ? 41.365 -0.783 -41.141 1.00 93.06 74 PRO A CA 1
ATOM 570 C C . PRO A 1 74 ? 41.456 -0.867 -39.611 1.00 93.06 74 PRO A C 1
ATOM 572 O O . PRO A 1 74 ? 40.836 -0.065 -38.913 1.00 93.06 74 PRO A O 1
ATOM 575 N N . GLY A 1 75 ? 42.253 -1.802 -39.088 1.00 90.75 75 GLY A N 1
ATOM 576 C CA . GLY A 1 75 ? 42.353 -2.030 -37.639 1.00 90.75 75 GLY A CA 1
ATOM 577 C C . GLY A 1 75 ? 42.885 -0.835 -36.838 1.00 90.75 75 GLY A C 1
ATOM 578 O O . GLY A 1 75 ? 42.547 -0.690 -35.669 1.00 90.75 75 GLY A O 1
ATOM 579 N N . ASP A 1 76 ? 43.679 0.040 -37.463 1.00 91.81 76 ASP A N 1
ATOM 580 C CA . ASP A 1 76 ? 44.146 1.287 -36.856 1.00 91.81 76 ASP A CA 1
ATOM 581 C C . ASP A 1 76 ? 43.340 2.486 -37.378 1.00 91.81 76 ASP A C 1
ATOM 583 O O . ASP A 1 76 ? 43.308 2.764 -38.582 1.00 91.81 76 ASP A O 1
ATOM 587 N N . ALA A 1 77 ? 42.726 3.216 -36.444 1.00 89.56 77 ALA A N 1
ATOM 588 C CA . ALA A 1 77 ? 41.919 4.404 -36.700 1.00 89.56 77 ALA A CA 1
ATOM 589 C C . ALA A 1 77 ? 42.692 5.529 -37.408 1.00 89.56 77 ALA A C 1
ATOM 591 O O . ALA A 1 77 ? 42.084 6.314 -38.135 1.00 89.56 77 ALA A O 1
ATOM 592 N N . ALA A 1 78 ? 44.021 5.594 -37.256 1.00 92.69 78 ALA A N 1
ATOM 593 C CA . ALA A 1 78 ? 44.851 6.584 -37.946 1.00 92.69 78 ALA A CA 1
ATOM 594 C C . ALA A 1 78 ? 44.831 6.428 -39.479 1.00 92.69 78 ALA A C 1
ATOM 596 O O . ALA A 1 78 ? 45.091 7.388 -40.202 1.00 92.69 78 ALA A O 1
ATOM 597 N N . HIS A 1 79 ? 44.484 5.238 -39.978 1.00 93.56 79 HIS A N 1
ATOM 598 C CA . HIS A 1 79 ? 44.393 4.938 -41.409 1.00 93.56 79 HIS A CA 1
ATOM 599 C C . HIS A 1 79 ? 42.979 5.118 -41.972 1.00 93.56 79 HIS A C 1
ATOM 601 O O . HIS A 1 79 ? 42.727 4.789 -43.133 1.00 93.56 79 HIS A O 1
ATOM 607 N N . TRP A 1 80 ? 42.030 5.590 -41.162 1.00 95.62 80 TRP A N 1
ATOM 608 C CA . TRP A 1 80 ? 40.659 5.766 -41.616 1.00 95.62 80 TRP A CA 1
ATOM 609 C C . TRP A 1 80 ? 40.537 7.010 -42.487 1.00 95.62 80 TRP A C 1
ATOM 611 O O . TRP A 1 80 ? 40.874 8.117 -42.075 1.00 95.62 80 TRP A O 1
ATOM 621 N N . THR A 1 81 ? 39.961 6.823 -43.669 1.00 96.62 81 THR A N 1
ATOM 622 C CA . THR A 1 81 ? 39.518 7.923 -44.532 1.00 96.62 81 THR A CA 1
ATOM 623 C C . THR A 1 81 ? 38.354 8.691 -43.895 1.00 96.62 81 THR A C 1
ATOM 625 O O . THR A 1 81 ? 37.581 8.136 -43.105 1.00 96.62 81 THR A O 1
ATOM 628 N N . ASP A 1 82 ? 38.161 9.949 -44.290 1.00 95.94 82 ASP A N 1
ATOM 629 C CA . ASP A 1 82 ? 37.042 10.778 -43.815 1.00 95.94 82 ASP A CA 1
ATOM 630 C C . ASP A 1 82 ? 35.673 10.119 -44.070 1.00 95.94 82 ASP A C 1
ATOM 632 O O . ASP A 1 82 ? 34.773 10.165 -43.224 1.00 95.94 82 ASP A O 1
ATOM 636 N N . ASP A 1 83 ? 35.515 9.435 -45.207 1.00 94.81 83 ASP A N 1
ATOM 637 C CA . ASP A 1 83 ? 34.285 8.716 -45.552 1.00 94.81 83 ASP A CA 1
ATOM 638 C C . ASP A 1 83 ? 34.028 7.519 -44.628 1.00 94.81 83 ASP A C 1
ATOM 640 O O . ASP A 1 83 ? 32.887 7.279 -44.214 1.00 94.81 83 ASP A O 1
ATOM 644 N N . GLN A 1 84 ? 35.079 6.785 -44.255 1.00 94.75 84 GLN A N 1
ATOM 645 C CA . GLN A 1 84 ? 35.001 5.685 -43.293 1.00 94.75 84 GLN A CA 1
ATOM 646 C C . GLN A 1 84 ? 34.610 6.188 -41.901 1.00 94.75 84 GLN A C 1
ATOM 648 O O . GLN A 1 84 ? 33.669 5.657 -41.302 1.00 94.75 84 GLN A O 1
ATOM 653 N N . GLN A 1 85 ? 35.253 7.260 -41.425 1.00 95.12 85 GLN A N 1
ATOM 654 C CA . GLN A 1 85 ? 34.912 7.901 -40.151 1.00 95.12 85 GLN A CA 1
ATOM 655 C C . GLN A 1 85 ? 33.453 8.373 -40.140 1.00 95.12 85 GLN A C 1
ATOM 657 O O . GLN A 1 85 ? 32.697 8.096 -39.202 1.00 95.12 85 GLN A O 1
ATOM 662 N N . LYS A 1 86 ? 33.014 9.040 -41.214 1.00 94.75 86 LYS A N 1
ATOM 663 C CA . LYS A 1 86 ? 31.640 9.529 -41.366 1.00 94.75 86 LYS A CA 1
ATOM 664 C C . LYS A 1 86 ? 30.624 8.390 -41.389 1.00 94.75 86 LYS A C 1
ATOM 666 O O . LYS A 1 86 ? 29.575 8.488 -40.738 1.00 94.75 86 LYS A O 1
ATOM 671 N N . ARG A 1 87 ? 30.914 7.306 -42.115 1.00 93.06 87 ARG A N 1
ATOM 672 C CA . ARG A 1 87 ? 30.058 6.115 -42.171 1.00 93.06 87 ARG A CA 1
ATOM 673 C C . ARG A 1 87 ? 29.925 5.494 -40.784 1.00 93.06 87 ARG A C 1
ATOM 675 O O . ARG A 1 87 ? 28.800 5.342 -40.313 1.00 93.06 87 ARG A O 1
ATOM 682 N N . PHE A 1 88 ? 31.035 5.215 -40.105 1.00 95.19 88 PHE A N 1
ATOM 683 C CA . PHE A 1 88 ? 31.027 4.639 -38.760 1.00 95.19 88 PHE A CA 1
ATOM 684 C C . PHE A 1 88 ? 30.274 5.520 -37.753 1.00 95.19 88 PHE A C 1
ATOM 686 O O . PHE A 1 88 ? 29.352 5.049 -37.087 1.00 95.19 88 PHE A O 1
ATOM 693 N N . SER A 1 89 ? 30.563 6.827 -37.726 1.00 95.50 89 SER A N 1
ATOM 694 C CA . SER A 1 89 ? 29.860 7.794 -36.869 1.00 95.50 89 SER A CA 1
ATOM 695 C C . SER A 1 89 ? 28.345 7.799 -37.113 1.00 95.50 89 SER A C 1
ATOM 697 O O . SER A 1 89 ? 27.554 7.875 -36.171 1.00 95.50 89 SER A O 1
ATOM 699 N N . THR A 1 90 ? 27.912 7.661 -38.370 1.00 94.19 90 THR A N 1
ATOM 700 C CA . THR A 1 90 ? 26.487 7.590 -38.725 1.00 94.19 90 THR A CA 1
ATOM 701 C C . THR A 1 90 ? 25.814 6.351 -38.130 1.00 94.19 90 THR A C 1
ATOM 703 O O . THR A 1 90 ? 24.745 6.466 -37.528 1.00 94.19 90 THR A O 1
ATOM 706 N N . PHE A 1 91 ? 26.435 5.175 -38.250 1.00 94.19 91 PHE A N 1
ATOM 707 C CA . PHE A 1 91 ? 25.890 3.936 -37.690 1.00 94.19 91 PHE A CA 1
ATOM 708 C C . PHE A 1 91 ? 25.918 3.924 -36.159 1.00 94.19 91 PHE A C 1
ATOM 710 O O . PHE A 1 91 ? 24.935 3.508 -35.543 1.00 94.19 91 PHE A O 1
ATOM 717 N N . LEU A 1 92 ? 26.964 4.480 -35.540 1.00 95.88 92 LEU A N 1
ATOM 718 C CA . LEU A 1 92 ? 27.004 4.683 -34.091 1.00 95.88 92 LEU A CA 1
ATOM 719 C C . LEU A 1 92 ? 25.838 5.545 -33.599 1.00 95.88 92 LEU A C 1
ATOM 721 O O . LEU A 1 92 ? 25.176 5.179 -32.630 1.00 95.88 92 LEU A O 1
ATOM 725 N N . ARG A 1 93 ? 25.524 6.653 -34.287 1.00 96.38 93 ARG A N 1
ATOM 726 C CA . ARG A 1 93 ? 24.372 7.502 -33.933 1.00 96.38 93 ARG A CA 1
ATOM 727 C C . ARG A 1 93 ? 23.054 6.735 -34.001 1.00 96.38 93 ARG A C 1
ATOM 729 O O . ARG A 1 93 ? 22.209 6.914 -33.126 1.00 96.38 93 ARG A O 1
ATOM 736 N N . TYR A 1 94 ? 22.874 5.874 -35.003 1.00 94.44 94 TYR A N 1
ATOM 737 C CA . TYR A 1 94 ? 21.680 5.032 -35.093 1.00 94.44 94 TYR A CA 1
ATOM 738 C C . TYR A 1 94 ? 21.616 3.984 -33.983 1.00 94.44 94 TYR A C 1
ATOM 740 O O . TYR A 1 94 ? 20.540 3.789 -33.424 1.00 94.44 94 TYR A O 1
ATOM 748 N N . ARG A 1 95 ? 22.746 3.372 -33.606 1.00 96.31 95 ARG A N 1
ATOM 749 C CA . ARG A 1 95 ? 22.815 2.476 -32.443 1.00 96.31 95 ARG A CA 1
ATOM 750 C C . ARG A 1 95 ? 22.396 3.200 -31.169 1.00 96.31 95 ARG A C 1
ATOM 752 O O . ARG A 1 95 ? 21.490 2.732 -30.491 1.00 96.31 95 ARG A O 1
ATOM 759 N N . THR A 1 96 ? 22.972 4.371 -30.893 1.00 97.25 96 THR A N 1
ATOM 760 C CA . THR A 1 96 ? 22.598 5.185 -29.725 1.00 97.25 96 THR A CA 1
ATOM 761 C C . THR A 1 96 ? 21.114 5.569 -29.747 1.00 97.25 96 THR A C 1
ATOM 763 O O . THR A 1 96 ? 20.461 5.572 -28.707 1.00 97.25 96 THR A O 1
ATOM 766 N N . ALA A 1 97 ? 20.553 5.899 -30.915 1.00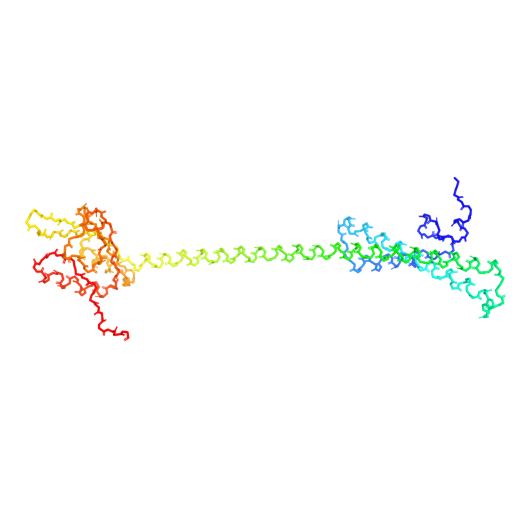 95.38 97 ALA A N 1
ATOM 767 C CA . ALA A 1 97 ? 19.131 6.221 -31.037 1.00 95.38 97 ALA A CA 1
ATOM 768 C C . ALA A 1 97 ? 18.229 5.004 -30.756 1.00 95.38 97 ALA A C 1
ATOM 770 O O . ALA A 1 97 ? 17.258 5.128 -30.008 1.00 95.38 97 ALA A O 1
ATOM 771 N N . ALA A 1 98 ? 18.569 3.832 -31.302 1.00 95.25 98 ALA A N 1
ATOM 772 C CA . ALA A 1 98 ? 17.839 2.589 -31.065 1.00 95.25 98 ALA A CA 1
ATOM 773 C C . ALA A 1 98 ? 17.918 2.153 -29.593 1.00 95.25 98 ALA A C 1
ATOM 775 O O . ALA A 1 98 ? 16.905 1.784 -29.005 1.00 95.25 98 ALA A O 1
ATOM 776 N N . GLU A 1 99 ? 19.091 2.286 -28.970 1.00 98.12 99 GLU A N 1
ATOM 777 C CA . GLU A 1 99 ? 19.313 1.985 -27.553 1.00 98.12 99 GLU A CA 1
ATOM 778 C C . GLU A 1 99 ? 18.448 2.868 -26.652 1.00 98.12 99 GLU A C 1
ATOM 780 O O . GLU A 1 99 ? 17.743 2.372 -25.776 1.00 98.12 99 GLU A O 1
ATOM 785 N N . ARG A 1 100 ? 18.422 4.181 -26.910 1.00 98.06 100 ARG A N 1
ATOM 786 C CA . ARG A 1 100 ? 17.550 5.109 -26.177 1.00 98.06 100 ARG A CA 1
ATOM 787 C C . ARG A 1 100 ? 16.073 4.754 -26.332 1.00 98.06 100 ARG A C 1
ATOM 789 O O . ARG A 1 100 ? 15.331 4.854 -25.358 1.00 98.06 100 ARG A O 1
ATOM 796 N N . SER A 1 101 ? 15.648 4.341 -27.528 1.00 96.56 101 SER A N 1
ATOM 797 C CA . SER A 1 101 ? 14.269 3.901 -27.766 1.00 96.56 101 SER A CA 1
ATOM 798 C C . SER A 1 101 ? 13.938 2.635 -26.976 1.00 96.56 101 SER A C 1
ATOM 800 O O . SER A 1 101 ? 12.901 2.588 -26.321 1.00 96.56 101 SER A O 1
ATOM 802 N N . PHE A 1 102 ? 14.831 1.640 -26.990 1.00 98.31 102 PHE A N 1
ATOM 803 C CA . PHE A 1 102 ? 14.685 0.413 -26.208 1.00 98.31 102 PHE A CA 1
ATOM 804 C C . PHE A 1 102 ? 14.576 0.715 -24.711 1.00 98.31 102 PHE A C 1
ATOM 806 O O . PHE A 1 102 ? 13.606 0.318 -24.073 1.00 98.31 102 PHE A O 1
ATOM 813 N N . LEU A 1 103 ? 15.513 1.494 -24.162 1.00 98.00 103 LEU A N 1
ATOM 814 C CA . LEU A 1 103 ? 15.521 1.845 -22.741 1.00 98.00 103 LEU A CA 1
ATOM 815 C C . LEU A 1 103 ? 14.279 2.637 -22.319 1.00 98.00 103 LEU A C 1
ATOM 817 O O . LEU A 1 103 ? 13.823 2.484 -21.187 1.00 98.00 103 LEU A O 1
ATOM 821 N N . ARG A 1 104 ? 13.731 3.487 -23.198 1.00 98.19 104 ARG A N 1
ATOM 822 C CA . ARG A 1 104 ? 12.475 4.200 -22.933 1.00 98.19 104 ARG A CA 1
ATOM 823 C C . ARG A 1 104 ? 11.316 3.217 -22.785 1.00 98.19 104 ARG A C 1
ATOM 825 O O . ARG A 1 104 ? 10.680 3.213 -21.737 1.00 98.19 104 ARG A O 1
ATOM 832 N N . PHE A 1 105 ? 11.074 2.379 -23.792 1.00 97.44 105 PHE A N 1
ATOM 833 C CA . PHE A 1 105 ? 9.950 1.440 -23.761 1.00 97.44 105 PHE A CA 1
ATOM 834 C C . PHE A 1 105 ? 10.099 0.389 -22.662 1.00 97.44 105 PHE A C 1
ATOM 836 O O . PHE A 1 105 ? 9.117 0.039 -22.018 1.00 97.44 105 PHE A O 1
ATOM 843 N N . TYR A 1 106 ? 11.327 -0.044 -22.371 1.00 98.12 106 TYR A N 1
ATOM 844 C CA . TYR A 1 106 ? 11.594 -0.944 -21.253 1.00 98.12 106 TYR A CA 1
ATOM 845 C C . TYR A 1 106 ? 11.155 -0.313 -19.926 1.00 98.12 106 TYR A C 1
ATOM 847 O O . TYR A 1 106 ? 10.398 -0.911 -19.169 1.00 98.12 106 TYR A O 1
ATOM 855 N N . LYS A 1 107 ? 11.548 0.943 -19.673 1.00 97.94 107 LYS A N 1
ATOM 856 C CA . LYS A 1 107 ? 11.121 1.677 -18.472 1.00 97.94 107 LYS A CA 1
ATOM 857 C C . LYS A 1 107 ? 9.610 1.894 -18.410 1.00 97.94 107 LYS A C 1
ATOM 859 O O . LYS A 1 107 ? 9.056 1.888 -17.316 1.00 97.94 107 LYS A O 1
ATOM 864 N N . GLU A 1 108 ? 8.953 2.114 -19.546 1.00 97.12 108 GLU A N 1
ATOM 865 C CA . GLU A 1 108 ? 7.495 2.275 -19.607 1.00 97.12 108 GLU A CA 1
ATOM 866 C C . GLU A 1 108 ? 6.762 0.979 -19.238 1.00 97.12 108 GLU A C 1
ATOM 868 O O . GLU A 1 108 ? 5.828 1.025 -18.435 1.00 97.12 108 GLU A O 1
ATOM 873 N N . VAL A 1 109 ? 7.217 -0.171 -19.751 1.00 97.38 109 VAL A N 1
ATOM 874 C CA . VAL A 1 109 ? 6.678 -1.489 -19.379 1.00 97.38 109 VAL A CA 1
ATOM 875 C C . VAL A 1 109 ? 6.905 -1.760 -17.888 1.00 97.38 109 VAL A C 1
ATOM 877 O O . VAL A 1 109 ? 5.949 -2.054 -17.173 1.00 97.38 109 VAL A O 1
ATOM 880 N N . GLU A 1 110 ? 8.126 -1.580 -17.381 1.00 97.25 110 GLU A N 1
ATOM 881 C CA . GLU A 1 110 ? 8.434 -1.784 -15.956 1.00 97.25 110 GLU A CA 1
ATOM 882 C C . GLU A 1 110 ? 7.561 -0.901 -15.052 1.00 97.25 110 GLU A C 1
ATOM 884 O O . GLU A 1 110 ? 6.948 -1.378 -14.096 1.00 97.25 110 GLU A O 1
ATOM 889 N N . ALA A 1 111 ? 7.419 0.385 -15.390 1.00 96.44 111 ALA A N 1
ATOM 890 C CA . ALA A 1 111 ? 6.577 1.311 -14.639 1.00 96.44 111 ALA A CA 1
ATOM 891 C C . ALA A 1 111 ? 5.093 0.899 -14.643 1.00 96.44 111 ALA A C 1
ATOM 893 O O . ALA A 1 111 ? 4.392 1.110 -13.646 1.00 96.44 111 ALA A O 1
ATOM 894 N N . TYR A 1 112 ? 4.607 0.318 -15.744 1.00 96.00 112 TYR A N 1
ATOM 895 C CA . TYR A 1 112 ? 3.249 -0.208 -15.841 1.00 96.00 112 TYR A CA 1
ATOM 896 C C . TYR A 1 112 ? 3.024 -1.362 -14.856 1.00 96.00 112 TYR A C 1
ATOM 898 O O . TYR A 1 112 ? 2.100 -1.301 -14.038 1.00 96.00 112 TYR A O 1
ATOM 906 N N . TYR A 1 113 ? 3.895 -2.373 -14.873 1.00 92.81 113 TYR A N 1
ATOM 907 C CA . TYR A 1 113 ? 3.774 -3.547 -14.003 1.00 92.81 113 TYR A CA 1
ATOM 908 C C . TYR A 1 113 ? 3.977 -3.205 -12.525 1.00 92.81 113 TYR A C 1
ATOM 910 O O . TYR A 1 113 ? 3.194 -3.651 -11.682 1.00 92.81 113 TYR A O 1
ATOM 918 N N . ASP A 1 114 ? 4.919 -2.318 -12.203 1.00 93.25 114 ASP A N 1
ATOM 919 C CA . ASP A 1 114 ? 5.096 -1.785 -10.850 1.00 93.25 114 ASP A CA 1
ATOM 920 C C . ASP A 1 114 ? 3.820 -1.125 -10.318 1.00 93.25 114 ASP A C 1
ATOM 922 O O . ASP A 1 114 ? 3.451 -1.275 -9.147 1.00 93.25 114 ASP A O 1
ATOM 926 N N . LYS A 1 115 ? 3.130 -0.362 -11.173 1.00 92.38 115 LYS A N 1
ATOM 927 C CA . LYS A 1 115 ? 1.876 0.301 -10.814 1.00 92.38 115 LYS A CA 1
ATOM 928 C C . LYS A 1 115 ? 0.764 -0.716 -10.568 1.00 92.38 115 LYS A C 1
ATOM 930 O O . LYS A 1 115 ? 0.017 -0.546 -9.601 1.00 92.38 115 LYS A O 1
ATOM 935 N N . GLN A 1 116 ? 0.657 -1.756 -11.395 1.00 87.94 116 GLN A N 1
ATOM 936 C CA . GLN A 1 116 ? -0.330 -2.823 -11.197 1.00 87.94 116 GLN A CA 1
ATOM 937 C C . GLN A 1 116 ? -0.061 -3.599 -9.905 1.00 87.94 116 GLN A C 1
ATOM 939 O O . GLN A 1 116 ? -0.968 -3.759 -9.091 1.00 87.94 116 GLN A O 1
ATOM 944 N N . PHE A 1 117 ? 1.194 -3.970 -9.650 1.00 84.44 117 PHE A N 1
ATOM 945 C CA . PHE A 1 117 ? 1.591 -4.657 -8.423 1.00 84.44 117 PHE A CA 1
ATOM 946 C C . PHE A 1 117 ? 1.263 -3.835 -7.167 1.00 84.44 117 PHE A C 1
ATOM 948 O O . PHE A 1 117 ? 0.634 -4.328 -6.229 1.00 84.44 117 PHE A O 1
ATOM 955 N N . LYS A 1 118 ? 1.613 -2.542 -7.161 1.00 83.50 118 LYS A N 1
ATOM 956 C CA . LYS A 1 118 ? 1.291 -1.632 -6.047 1.00 83.50 118 LYS A CA 1
ATOM 957 C C . LYS A 1 118 ? -0.216 -1.476 -5.845 1.00 83.50 118 LYS A C 1
ATOM 959 O O . LYS A 1 118 ? -0.671 -1.394 -4.704 1.00 83.50 118 LYS A O 1
ATOM 964 N N . LYS A 1 119 ? -0.993 -1.427 -6.932 1.00 82.62 119 LYS A N 1
ATOM 965 C CA . LYS A 1 119 ? -2.458 -1.342 -6.880 1.00 82.62 119 LYS A CA 1
ATOM 966 C C . LYS A 1 119 ? -3.065 -2.597 -6.259 1.00 82.62 119 LYS A C 1
ATOM 968 O O . LYS A 1 119 ? -3.952 -2.469 -5.418 1.00 82.62 119 LYS A O 1
ATOM 973 N N . GLU A 1 120 ? -2.577 -3.775 -6.630 1.00 79.56 120 GLU A N 1
ATOM 974 C CA . GLU A 1 120 ? -3.067 -5.037 -6.078 1.00 79.56 120 GLU A CA 1
ATOM 975 C C . GLU A 1 120 ? -2.715 -5.175 -4.593 1.00 79.56 120 GLU A C 1
ATOM 977 O O . GLU A 1 120 ? -3.598 -5.378 -3.763 1.00 79.56 120 GLU A O 1
ATOM 982 N N . GLN A 1 121 ? -1.472 -4.869 -4.212 1.00 78.94 121 GLN A N 1
ATOM 983 C CA . GLN A 1 121 ? -1.076 -4.839 -2.802 1.00 78.94 121 GLN A CA 1
ATOM 984 C C . GLN A 1 121 ? -1.906 -3.831 -1.979 1.00 78.94 121 GLN A C 1
ATOM 986 O O . GLN A 1 121 ? -2.230 -4.070 -0.812 1.00 78.94 121 GLN A O 1
ATOM 991 N N . ALA A 1 122 ? -2.264 -2.681 -2.558 1.00 78.19 122 ALA A N 1
ATOM 992 C CA . ALA A 1 122 ? -3.134 -1.711 -1.897 1.00 78.19 122 ALA A CA 1
ATOM 993 C C . ALA A 1 122 ? -4.560 -2.253 -1.692 1.00 78.19 122 ALA A C 1
ATOM 995 O O . ALA A 1 122 ? -5.147 -2.007 -0.635 1.00 78.19 122 ALA A O 1
ATOM 996 N N . ARG A 1 123 ? -5.099 -3.014 -2.655 1.00 76.44 123 ARG A N 1
ATOM 997 C CA . ARG A 1 123 ? -6.405 -3.684 -2.541 1.00 76.44 123 ARG A CA 1
ATOM 998 C C . ARG A 1 123 ? -6.402 -4.742 -1.447 1.00 76.44 123 ARG A C 1
ATOM 1000 O O . ARG A 1 123 ? -7.281 -4.709 -0.591 1.00 76.44 123 ARG A O 1
ATOM 1007 N N . GLU A 1 124 ? -5.389 -5.603 -1.411 1.00 73.25 124 GLU A N 1
ATOM 1008 C CA . GLU A 1 124 ? -5.237 -6.612 -0.357 1.00 73.25 124 GLU A CA 1
ATOM 1009 C C . GLU A 1 124 ? -5.173 -5.968 1.033 1.00 73.25 124 GLU A C 1
ATOM 1011 O O . GLU A 1 124 ? -5.872 -6.378 1.960 1.00 73.25 124 GLU A O 1
ATOM 1016 N N . ARG A 1 125 ? -4.387 -4.892 1.181 1.00 74.75 125 ARG A N 1
ATOM 1017 C CA . ARG A 1 125 ? -4.305 -4.140 2.443 1.00 74.75 125 ARG A CA 1
ATOM 1018 C C . ARG A 1 125 ? -5.634 -3.495 2.824 1.00 74.75 125 ARG A C 1
ATOM 1020 O O . ARG A 1 125 ? -5.967 -3.467 4.008 1.00 74.75 125 ARG A O 1
ATOM 1027 N N . ALA A 1 126 ? -6.380 -2.959 1.859 1.00 72.31 126 ALA A N 1
ATOM 1028 C CA . ALA A 1 126 ? -7.704 -2.397 2.110 1.00 72.31 126 ALA A CA 1
ATOM 1029 C C . ALA A 1 126 ? -8.681 -3.481 2.589 1.00 72.31 126 ALA A C 1
ATOM 1031 O O . ALA A 1 126 ? -9.353 -3.286 3.602 1.00 72.31 126 ALA A O 1
ATOM 1032 N N . PHE A 1 127 ? -8.681 -4.645 1.937 1.00 69.44 127 PHE A N 1
ATOM 1033 C CA . PHE A 1 127 ? -9.493 -5.794 2.329 1.00 69.44 127 PHE A CA 1
ATOM 1034 C C . PHE A 1 127 ? -9.145 -6.289 3.741 1.00 69.44 127 PHE A C 1
ATOM 1036 O O . PHE A 1 127 ? -10.024 -6.416 4.592 1.00 69.44 127 PHE A O 1
ATOM 1043 N N . ALA A 1 128 ? -7.854 -6.463 4.045 1.00 76.94 128 ALA A N 1
ATOM 1044 C CA . ALA A 1 128 ? -7.394 -6.864 5.374 1.00 76.94 128 ALA A CA 1
ATOM 1045 C C . ALA A 1 128 ? -7.798 -5.854 6.465 1.00 76.94 128 ALA A C 1
ATOM 1047 O O . ALA A 1 128 ? -8.185 -6.241 7.570 1.00 76.94 128 ALA A O 1
ATOM 1048 N N . ARG A 1 129 ? -7.755 -4.549 6.161 1.00 78.44 129 ARG A N 1
ATOM 1049 C CA . ARG A 1 129 ? -8.232 -3.502 7.079 1.00 78.44 129 ARG A CA 1
ATOM 1050 C C . ARG A 1 129 ? -9.736 -3.591 7.323 1.00 78.44 129 ARG A C 1
ATOM 1052 O O . ARG A 1 129 ? -10.150 -3.455 8.472 1.00 78.44 129 ARG A O 1
ATOM 1059 N N . MET A 1 130 ? -10.538 -3.828 6.285 1.00 69.44 130 MET A N 1
ATOM 1060 C CA . MET A 1 130 ? -11.987 -4.008 6.430 1.00 69.44 130 MET A CA 1
ATOM 1061 C C . MET A 1 130 ? -12.311 -5.215 7.315 1.00 69.44 130 MET A C 1
ATOM 1063 O O . MET A 1 130 ? -13.043 -5.064 8.292 1.00 69.44 130 MET A O 1
ATOM 1067 N N . ALA A 1 131 ? -11.677 -6.362 7.059 1.00 74.69 131 ALA A N 1
ATOM 1068 C CA . ALA A 1 131 ? -11.846 -7.565 7.874 1.00 74.69 131 ALA A CA 1
ATOM 1069 C C . ALA A 1 131 ? -11.463 -7.331 9.349 1.00 74.69 131 ALA A C 1
ATOM 1071 O O . ALA A 1 131 ? -12.150 -7.785 10.264 1.00 74.69 131 ALA A O 1
ATOM 1072 N N . ALA A 1 132 ? -10.395 -6.568 9.610 1.00 78.38 132 ALA A N 1
ATOM 1073 C CA . ALA A 1 132 ? -9.982 -6.232 10.973 1.00 78.38 132 ALA A CA 1
ATOM 1074 C C . ALA A 1 132 ? -10.997 -5.332 11.706 1.00 78.38 132 ALA A C 1
ATOM 1076 O O . ALA A 1 132 ? -11.234 -5.520 12.905 1.00 78.38 132 ALA A O 1
ATOM 1077 N N . ILE A 1 133 ? -11.598 -4.363 11.005 1.00 72.69 133 ILE A N 1
ATOM 1078 C CA . ILE A 1 133 ? -12.657 -3.500 11.553 1.00 72.69 133 ILE A CA 1
ATOM 1079 C C . ILE A 1 133 ? -13.895 -4.334 11.884 1.00 72.69 133 ILE A C 1
ATOM 1081 O O . ILE A 1 133 ? -14.433 -4.220 12.986 1.00 72.69 133 ILE A O 1
ATOM 1085 N N . GLU A 1 134 ? -14.306 -5.209 10.971 1.00 74.25 134 GLU A N 1
ATOM 1086 C CA . GLU A 1 134 ? -15.460 -6.087 11.155 1.00 74.25 134 GLU A CA 1
ATOM 1087 C C . GLU A 1 134 ? -15.265 -7.042 12.341 1.00 74.25 134 GLU A C 1
ATOM 1089 O O . GLU A 1 134 ? -16.096 -7.093 13.249 1.00 74.25 134 GLU A O 1
ATOM 1094 N N . ALA A 1 135 ? -14.103 -7.694 12.439 1.00 75.94 135 ALA A N 1
ATOM 1095 C CA . ALA A 1 135 ? -13.763 -8.547 13.577 1.00 75.94 135 ALA A CA 1
ATOM 1096 C C . ALA A 1 135 ? -13.719 -7.779 14.911 1.00 75.94 135 ALA A C 1
ATOM 1098 O O . ALA A 1 135 ? -13.978 -8.338 15.980 1.00 75.94 135 ALA A O 1
ATOM 1099 N N . ARG A 1 136 ? -13.355 -6.490 14.897 1.00 83.06 136 ARG A N 1
ATOM 1100 C CA . ARG A 1 136 ? -13.422 -5.639 16.095 1.00 83.06 136 ARG A CA 1
ATOM 1101 C C . ARG A 1 136 ? -14.869 -5.351 16.486 1.00 83.06 136 ARG A C 1
ATOM 1103 O O . ARG A 1 136 ? -15.183 -5.405 17.672 1.00 83.06 136 ARG A O 1
ATOM 1110 N N . PHE A 1 137 ? -15.729 -5.060 15.516 1.00 69.88 137 PHE A N 1
ATOM 1111 C CA . PHE A 1 137 ? -17.143 -4.794 15.756 1.00 69.88 137 PHE A CA 1
ATOM 1112 C C . PHE A 1 137 ? -17.868 -6.020 16.328 1.00 69.88 137 PHE A C 1
ATOM 1114 O O . PHE A 1 137 ? -18.558 -5.895 17.337 1.00 69.88 137 PHE A O 1
ATOM 1121 N N . LEU A 1 138 ? -17.639 -7.209 15.762 1.00 71.81 138 LEU A N 1
ATOM 1122 C CA . LEU A 1 138 ? -18.214 -8.460 16.271 1.00 71.81 138 LEU A CA 1
ATOM 1123 C C . LEU A 1 138 ? -17.799 -8.735 17.723 1.00 71.81 138 LEU A C 1
ATOM 1125 O O . LEU A 1 138 ? -18.654 -8.999 18.565 1.00 71.81 138 LEU A O 1
ATOM 1129 N N . ARG A 1 139 ? -16.512 -8.560 18.051 1.00 77.25 139 ARG A N 1
ATOM 1130 C CA . ARG A 1 139 ? -16.017 -8.694 19.433 1.00 77.25 139 ARG A CA 1
ATOM 1131 C C . ARG A 1 139 ? -16.650 -7.692 20.395 1.00 77.25 139 ARG A C 1
ATOM 1133 O O . ARG A 1 139 ? -16.889 -8.017 21.554 1.00 77.25 139 ARG A O 1
ATOM 1140 N N . GLU A 1 140 ? -16.906 -6.469 19.942 1.00 77.12 140 GLU A N 1
ATOM 1141 C CA . GLU A 1 140 ? -17.576 -5.453 20.757 1.00 77.12 140 GLU A CA 1
ATOM 1142 C C . GLU A 1 140 ? -19.049 -5.809 21.002 1.00 77.12 140 GLU A C 1
ATOM 1144 O O . GLU A 1 140 ? -19.538 -5.648 22.119 1.00 77.12 140 GLU A O 1
ATOM 1149 N N . LEU A 1 141 ? -19.752 -6.348 20.001 1.00 73.19 141 LEU A N 1
ATOM 1150 C CA . LEU A 1 141 ? -21.115 -6.857 20.174 1.00 73.19 141 LEU A CA 1
ATOM 1151 C C . LEU A 1 141 ? -21.164 -8.042 21.142 1.00 73.19 141 LEU A C 1
ATOM 1153 O O . LEU A 1 141 ? -22.010 -8.058 22.034 1.00 73.19 141 LEU A O 1
ATOM 1157 N N . GLU A 1 142 ? -20.243 -8.997 21.011 1.00 73.31 142 GLU A N 1
ATOM 1158 C CA . GLU A 1 142 ? -20.113 -10.115 21.950 1.00 73.31 142 GLU A CA 1
ATOM 1159 C C . GLU A 1 142 ? -19.840 -9.616 23.366 1.00 73.31 142 GLU A C 1
ATOM 1161 O O . GLU A 1 142 ? -20.519 -10.028 24.303 1.00 73.31 142 GLU A O 1
ATOM 1166 N N . ARG A 1 143 ? -18.912 -8.665 23.529 1.00 76.62 143 ARG A N 1
ATOM 1167 C CA . ARG A 1 143 ? -18.633 -8.043 24.826 1.00 76.62 143 ARG A CA 1
ATOM 1168 C C . ARG A 1 143 ? -19.874 -7.370 25.401 1.00 76.62 143 ARG A C 1
ATOM 1170 O O . ARG A 1 143 ? -20.148 -7.550 26.581 1.00 76.62 143 ARG A O 1
ATOM 1177 N N . ARG A 1 144 ? -20.633 -6.615 24.602 1.00 74.25 144 ARG A N 1
ATOM 1178 C CA . ARG A 1 144 ? -21.880 -5.976 25.055 1.00 74.25 144 ARG A CA 1
ATOM 1179 C C . ARG A 1 144 ? -22.923 -7.001 25.473 1.00 74.25 144 ARG A C 1
ATOM 1181 O O . ARG A 1 144 ? -23.545 -6.815 26.512 1.00 74.25 144 ARG A O 1
ATOM 1188 N N . LYS A 1 145 ? -23.079 -8.081 24.703 1.00 73.56 145 LYS A N 1
ATOM 1189 C CA . LYS A 1 145 ? -23.994 -9.177 25.030 1.00 73.56 145 LYS A CA 1
ATOM 1190 C C . LYS A 1 145 ? -23.591 -9.862 26.334 1.00 73.56 145 LYS A C 1
ATOM 1192 O O . LYS A 1 145 ? -24.431 -10.021 27.205 1.00 73.56 145 LYS A O 1
ATOM 1197 N N . ILE A 1 146 ? -22.303 -10.165 26.510 1.00 71.88 146 ILE A N 1
ATOM 1198 C CA . ILE A 1 146 ? -21.766 -10.687 27.773 1.00 71.88 146 ILE A CA 1
ATOM 1199 C C . ILE A 1 146 ? -22.056 -9.695 28.906 1.00 71.88 146 ILE A C 1
ATOM 1201 O O . ILE A 1 146 ? -22.650 -10.064 29.906 1.00 71.88 146 ILE A O 1
ATOM 1205 N N . VAL A 1 147 ? -21.728 -8.410 28.763 1.00 75.19 147 VAL A N 1
ATOM 1206 C CA . VAL A 1 147 ? -22.029 -7.429 29.819 1.00 75.19 147 VAL A CA 1
ATOM 1207 C C . VAL A 1 147 ? -23.525 -7.419 30.154 1.00 75.19 147 VAL A C 1
ATOM 1209 O O . VAL A 1 147 ? -23.867 -7.438 31.330 1.00 75.19 147 VAL A O 1
ATOM 1212 N N . GLN A 1 148 ? -24.419 -7.459 29.167 1.00 76.69 148 GLN A N 1
ATOM 1213 C CA . GLN A 1 148 ? -25.866 -7.473 29.396 1.00 76.69 148 GLN A CA 1
ATOM 1214 C C . GLN A 1 148 ? -26.359 -8.761 30.079 1.00 76.69 148 GLN A C 1
ATOM 1216 O O . GLN A 1 148 ? -27.190 -8.682 30.981 1.00 76.69 148 GLN A O 1
ATOM 1221 N N . ASP A 1 149 ? -25.828 -9.921 29.691 1.00 80.50 149 ASP A N 1
ATOM 1222 C CA . ASP A 1 149 ? -26.213 -11.230 30.232 1.00 80.50 149 ASP A CA 1
ATOM 1223 C C . ASP A 1 149 ? -25.704 -11.459 31.668 1.00 80.50 149 ASP A C 1
ATOM 1225 O O . ASP A 1 149 ? -26.225 -12.328 32.360 1.00 80.50 149 ASP A O 1
ATOM 1229 N N . TYR A 1 150 ? -24.720 -10.677 32.132 1.00 84.94 150 TYR A N 1
ATOM 1230 C CA . TYR A 1 150 ? -24.111 -10.798 33.466 1.00 84.94 150 TYR A CA 1
ATOM 1231 C C . TYR A 1 150 ? -24.252 -9.536 34.335 1.00 84.94 150 TYR A C 1
ATOM 1233 O O . TYR A 1 150 ? -23.645 -9.467 35.407 1.00 84.94 150 TYR A O 1
ATOM 1241 N N . THR A 1 151 ? -25.039 -8.542 33.907 1.00 88.62 151 THR A N 1
ATOM 1242 C CA . THR A 1 151 ? -25.238 -7.292 34.658 1.00 88.62 151 THR A CA 1
ATOM 1243 C C . THR A 1 151 ? -26.698 -7.080 35.025 1.00 88.62 151 THR A C 1
ATOM 1245 O O . THR A 1 151 ? -27.586 -7.071 34.172 1.00 88.62 151 THR A O 1
ATOM 1248 N N . LEU A 1 152 ? -26.940 -6.823 36.305 1.00 91.88 152 LEU A N 1
ATOM 1249 C CA . LEU A 1 152 ? -28.208 -6.294 36.787 1.00 91.88 152 LEU A CA 1
ATOM 1250 C C . LEU A 1 152 ? -28.170 -4.769 36.789 1.00 91.88 152 LEU A C 1
ATOM 1252 O O . LEU A 1 152 ? -27.151 -4.161 37.110 1.00 91.88 152 LEU A O 1
ATOM 1256 N N . VAL A 1 153 ? -29.295 -4.145 36.449 1.00 92.12 153 VAL A N 1
ATOM 1257 C CA . VAL A 1 153 ? -29.439 -2.687 36.462 1.00 92.12 153 VAL A CA 1
ATOM 1258 C C . VAL A 1 153 ? -30.538 -2.307 37.442 1.00 92.12 153 VAL A C 1
ATOM 1260 O O . VAL A 1 153 ? -31.628 -2.879 37.408 1.00 92.12 153 VAL A O 1
ATOM 1263 N N . GLN A 1 154 ? -30.234 -1.334 38.293 1.00 94.94 154 GLN A N 1
ATOM 1264 C CA . GLN A 1 154 ? -31.138 -0.736 39.261 1.00 94.94 154 GLN A CA 1
ATOM 1265 C C . GLN A 1 154 ? -31.135 0.778 39.073 1.00 94.94 154 GLN A C 1
ATOM 1267 O O . GLN A 1 154 ? -30.081 1.384 38.893 1.00 94.94 154 GLN A O 1
ATOM 1272 N N . HIS A 1 155 ? -32.298 1.399 39.134 1.00 93.81 155 HIS A N 1
ATOM 1273 C CA . HIS A 1 155 ? -32.440 2.845 39.222 1.00 93.81 155 HIS A CA 1
ATOM 1274 C C . HIS A 1 155 ? -32.808 3.177 40.663 1.00 93.81 155 HIS A C 1
ATOM 1276 O O . HIS A 1 155 ? -33.612 2.469 41.258 1.00 93.81 155 HIS A O 1
ATOM 1282 N N . ALA A 1 156 ? -32.188 4.192 41.241 1.00 93.88 156 ALA A N 1
ATOM 1283 C CA . ALA A 1 156 ? -32.513 4.685 42.563 1.00 93.88 156 ALA A CA 1
ATOM 1284 C C . ALA A 1 156 ? -32.844 6.164 42.442 1.00 93.88 156 ALA A C 1
ATOM 1286 O O . ALA A 1 156 ? -31.996 6.931 41.994 1.00 93.88 156 ALA A O 1
ATOM 1287 N N . ASP A 1 157 ? -34.050 6.540 42.839 1.00 92.44 157 ASP A N 1
ATOM 1288 C CA . ASP A 1 157 ? -34.490 7.927 42.888 1.00 92.44 157 ASP A CA 1
ATOM 1289 C C . ASP A 1 157 ? -34.290 8.438 44.315 1.00 92.44 157 ASP A C 1
ATOM 1291 O O . ASP A 1 157 ? -34.775 7.828 45.277 1.00 92.44 157 ASP A O 1
ATOM 1295 N N . ILE A 1 158 ? -33.524 9.519 44.454 1.00 94.06 158 ILE A N 1
ATOM 1296 C CA . ILE A 1 158 ? -33.158 10.125 45.730 1.00 94.06 158 ILE A CA 1
ATOM 1297 C C . ILE A 1 158 ? -33.865 11.468 45.841 1.00 94.06 158 ILE A C 1
ATOM 1299 O O . ILE A 1 158 ? -33.565 12.416 45.113 1.00 94.06 158 ILE A O 1
ATOM 1303 N N . THR A 1 159 ? -34.763 11.561 46.815 1.00 88.62 159 THR A N 1
ATOM 1304 C CA . THR A 1 159 ? -35.475 12.793 47.144 1.00 88.62 159 THR A CA 1
ATOM 1305 C C . THR A 1 159 ? -35.082 13.272 48.534 1.00 88.62 159 THR A C 1
ATOM 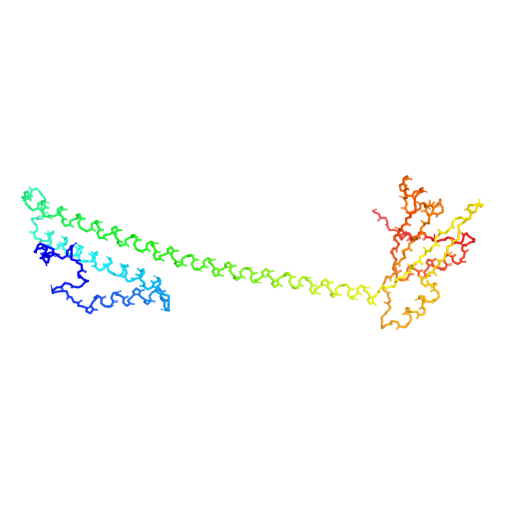1307 O O . THR A 1 159 ? -34.868 12.481 49.455 1.00 88.62 159 THR A O 1
ATOM 1310 N N . VAL A 1 160 ? -34.949 14.589 48.685 1.00 88.62 160 VAL A N 1
ATOM 1311 C CA . VAL A 1 160 ? -34.627 15.235 49.962 1.00 88.62 160 VAL A CA 1
ATOM 1312 C C . VAL A 1 160 ? -35.895 15.900 50.478 1.00 88.62 160 VAL A C 1
ATOM 1314 O O . VAL A 1 160 ? -36.475 16.743 49.792 1.00 88.62 160 VAL A O 1
ATOM 1317 N N . ALA A 1 161 ? -36.348 15.499 51.660 1.00 86.19 161 ALA A N 1
ATOM 1318 C CA . ALA A 1 161 ? -37.487 16.103 52.329 1.00 86.19 161 ALA A CA 1
ATOM 1319 C C . ALA A 1 161 ? -37.119 17.471 52.927 1.00 86.19 161 ALA A C 1
ATOM 1321 O O . ALA A 1 161 ? -35.950 17.838 53.055 1.00 86.19 161 ALA A O 1
ATOM 1322 N N . THR A 1 162 ? -38.132 18.240 53.324 1.00 85.31 162 THR A N 1
ATOM 1323 C CA . THR A 1 162 ? -37.960 19.598 53.866 1.00 85.31 162 THR A CA 1
ATOM 1324 C C . THR A 1 162 ? -37.158 19.651 55.167 1.00 85.31 162 THR A C 1
ATOM 1326 O O . THR A 1 162 ? -36.591 20.690 55.486 1.00 85.31 162 THR A O 1
ATOM 1329 N N . ASP A 1 163 ? -37.107 18.551 55.919 1.00 86.56 163 ASP A N 1
ATOM 1330 C CA . ASP A 1 163 ? -36.312 18.407 57.146 1.00 86.56 163 ASP A CA 1
ATOM 1331 C C . ASP A 1 163 ? -34.855 17.975 56.881 1.00 86.56 163 ASP A C 1
ATOM 1333 O O . ASP A 1 163 ? -34.083 17.775 57.818 1.00 86.56 163 ASP A O 1
ATOM 1337 N N . GLY A 1 164 ? -34.467 17.840 55.608 1.00 83.62 164 GLY A N 1
ATOM 1338 C CA . GLY A 1 164 ? -33.146 17.383 55.184 1.00 83.62 164 GLY A CA 1
ATOM 1339 C C . GLY A 1 164 ? -32.981 15.861 55.168 1.00 83.62 164 GLY A C 1
ATOM 1340 O O . GLY A 1 164 ? -31.904 15.382 54.801 1.00 83.62 164 GLY A O 1
ATOM 1341 N N . SER A 1 165 ? -34.012 15.086 55.527 1.00 86.06 165 SER A N 1
ATOM 1342 C CA . SER A 1 165 ? -33.967 13.627 55.419 1.00 86.06 165 SER A CA 1
ATOM 1343 C C . SER A 1 165 ? -33.988 13.180 53.952 1.00 86.06 165 SER A C 1
ATOM 1345 O O . SER A 1 165 ? -34.628 13.791 53.097 1.00 86.06 165 SER A O 1
ATOM 1347 N N . CYS A 1 166 ? -33.238 12.124 53.635 1.00 87.94 166 CYS A N 1
ATOM 1348 C CA . CYS A 1 166 ? -33.160 11.573 52.282 1.00 87.94 166 CYS A CA 1
ATOM 1349 C C . CYS A 1 166 ? -34.012 10.309 52.195 1.00 87.94 166 CYS A C 1
ATOM 1351 O O . CYS A 1 166 ? -33.819 9.383 52.980 1.00 87.94 166 CYS A O 1
ATOM 1353 N N . THR A 1 167 ? -34.905 10.244 51.212 1.00 88.50 167 THR A N 1
ATOM 1354 C CA . THR A 1 167 ? -35.640 9.022 50.875 1.00 88.50 167 THR A CA 1
ATOM 1355 C C . THR A 1 167 ? -35.082 8.451 49.583 1.00 88.50 167 THR A C 1
ATOM 1357 O O . THR A 1 167 ? -34.915 9.175 48.603 1.00 88.50 167 THR A O 1
ATOM 1360 N N . THR A 1 168 ? -34.797 7.148 49.576 1.00 91.88 168 THR A N 1
ATOM 1361 C CA . THR A 1 168 ? -34.286 6.455 48.389 1.00 91.88 168 THR A CA 1
ATOM 1362 C C . THR A 1 168 ? -35.268 5.385 47.947 1.00 91.88 168 THR A C 1
ATOM 1364 O O . THR A 1 168 ? -35.576 4.472 48.710 1.00 91.88 168 THR A O 1
ATOM 1367 N N . THR A 1 169 ? -35.735 5.467 46.703 1.00 92.56 169 THR A N 1
ATOM 1368 C CA . THR A 1 169 ? -36.614 4.449 46.112 1.00 92.56 169 THR A CA 1
ATOM 1369 C C . THR A 1 169 ? -35.875 3.721 45.004 1.00 92.56 169 THR A C 1
ATOM 1371 O O . THR A 1 169 ? -35.425 4.346 44.052 1.00 92.56 169 THR A O 1
ATOM 1374 N N . CYS A 1 170 ? -35.748 2.397 45.111 1.00 93.25 170 CYS A N 1
ATOM 1375 C CA . CYS A 1 170 ? -35.057 1.582 44.112 1.00 93.25 170 CYS A CA 1
ATOM 1376 C C . CYS A 1 170 ? -36.038 0.853 43.184 1.00 93.25 170 CYS A C 1
ATOM 1378 O O . CYS A 1 170 ? -36.947 0.157 43.642 1.00 93.25 170 CYS A O 1
ATOM 1380 N N . VAL A 1 171 ? -35.803 0.951 41.876 1.00 92.69 171 VAL A N 1
ATOM 1381 C CA . VAL A 1 171 ? -36.575 0.305 40.816 1.00 92.69 171 VAL A CA 1
ATOM 1382 C C . VAL A 1 171 ? -35.638 -0.450 39.862 1.00 92.69 171 VAL A C 1
ATOM 1384 O O . VAL A 1 171 ? -34.831 0.164 39.164 1.00 92.69 171 VAL A O 1
ATOM 1387 N N . PRO A 1 172 ? -35.752 -1.784 39.757 1.00 95.00 172 PRO A N 1
ATOM 1388 C CA . PRO A 1 172 ? -36.515 -2.668 40.644 1.00 95.00 172 PRO A CA 1
ATOM 1389 C C . PRO A 1 172 ? -35.979 -2.664 42.092 1.00 95.00 172 PRO A C 1
ATOM 1391 O O . PRO A 1 172 ? -34.841 -2.263 42.337 1.00 95.00 172 PRO A O 1
ATOM 1394 N N . SER A 1 173 ? -36.793 -3.119 43.054 1.00 95.62 173 SER A N 1
ATOM 1395 C CA . SER A 1 173 ? -36.359 -3.252 44.455 1.00 95.62 173 SER A CA 1
ATOM 1396 C C . SER A 1 173 ? -35.219 -4.267 44.598 1.00 95.62 173 SER A C 1
ATOM 1398 O O . SER A 1 173 ? -34.974 -5.073 43.693 1.00 95.62 173 SER A O 1
ATOM 1400 N N . ASN A 1 174 ? -34.524 -4.244 45.738 1.00 95.81 174 ASN A N 1
ATOM 1401 C CA . ASN A 1 174 ? -33.428 -5.177 46.003 1.00 95.81 174 ASN A CA 1
ATOM 1402 C C . ASN A 1 174 ? -33.908 -6.639 45.946 1.00 95.81 174 ASN A C 1
ATOM 1404 O O . ASN A 1 174 ? -33.261 -7.463 45.308 1.00 95.81 174 ASN A O 1
ATOM 1408 N N . GLU A 1 175 ? -35.078 -6.949 46.507 1.00 95.69 175 GLU A N 1
ATOM 1409 C CA . GLU A 1 175 ? -35.672 -8.294 46.486 1.00 95.69 175 GLU A CA 1
ATOM 1410 C C . GLU A 1 175 ? -35.957 -8.745 45.051 1.00 95.69 175 GLU A C 1
ATOM 1412 O O . GLU A 1 175 ? -35.553 -9.829 44.642 1.00 95.69 175 GLU A O 1
ATOM 1417 N N . ARG A 1 176 ? -36.552 -7.866 44.232 1.00 95.25 176 ARG A N 1
ATOM 1418 C CA . ARG A 1 176 ? -36.815 -8.166 42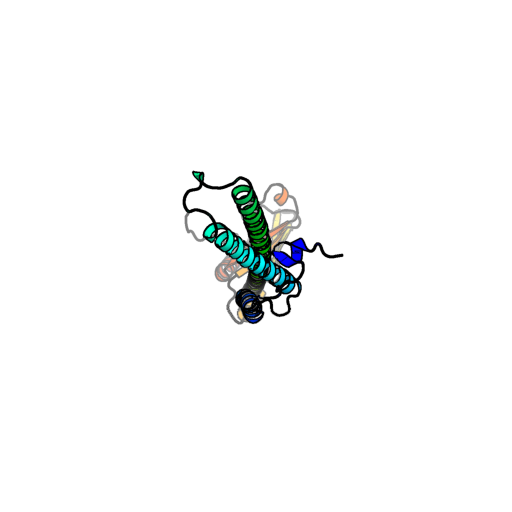.816 1.00 95.25 176 ARG A CA 1
ATOM 1419 C C . ARG A 1 176 ? -35.535 -8.395 42.014 1.00 95.25 176 ARG A C 1
ATOM 1421 O O . ARG A 1 176 ? -35.549 -9.171 41.059 1.00 95.25 176 ARG A O 1
ATOM 1428 N N . LEU A 1 177 ? -34.440 -7.713 42.353 1.00 94.69 177 LEU A N 1
ATOM 1429 C CA . LEU A 1 177 ? -33.141 -7.965 41.727 1.00 94.69 177 LEU A CA 1
ATOM 1430 C C . LEU A 1 177 ? -32.528 -9.292 42.158 1.00 94.69 177 LEU A C 1
ATOM 1432 O O . LEU A 1 177 ? -31.950 -9.961 41.306 1.00 94.69 177 LEU A O 1
ATOM 1436 N N . ILE A 1 178 ? -32.685 -9.687 43.423 1.00 96.00 178 ILE A N 1
ATOM 1437 C CA . ILE A 1 178 ? -32.262 -11.004 43.919 1.00 96.00 178 ILE A CA 1
ATOM 1438 C C . ILE A 1 178 ? -33.038 -12.112 43.200 1.00 96.00 178 ILE A C 1
ATOM 1440 O O . ILE A 1 178 ? -32.427 -13.038 42.669 1.00 96.00 178 ILE A O 1
ATOM 1444 N N . ASP A 1 179 ? -34.363 -11.985 43.103 1.00 95.19 179 ASP A N 1
ATOM 1445 C CA . ASP A 1 179 ? -35.209 -12.952 42.395 1.00 95.19 179 ASP A CA 1
ATOM 1446 C C . ASP A 1 179 ? -34.811 -13.057 40.919 1.00 95.19 179 ASP A C 1
ATOM 1448 O O . ASP A 1 179 ? -34.674 -14.149 40.361 1.00 95.19 179 ASP A O 1
ATOM 1452 N N . ARG A 1 180 ? -34.554 -11.908 40.281 1.00 92.88 180 ARG A N 1
ATOM 1453 C CA . ARG A 1 180 ? -34.060 -11.869 38.904 1.00 92.88 180 ARG A CA 1
ATOM 1454 C C . ARG A 1 180 ? -32.702 -12.555 38.779 1.00 92.88 180 ARG A C 1
ATOM 1456 O O . ARG A 1 180 ? -32.524 -13.316 37.833 1.00 92.88 180 ARG A O 1
ATOM 1463 N N . ALA A 1 181 ? -31.773 -12.312 39.703 1.00 93.50 181 ALA A N 1
ATOM 1464 C CA . ALA A 1 181 ? -30.459 -12.951 39.720 1.00 93.50 181 ALA A CA 1
ATOM 1465 C C . ALA A 1 181 ? -30.567 -14.478 39.822 1.00 93.50 181 ALA A C 1
ATOM 1467 O O . ALA A 1 181 ? -29.849 -15.188 39.123 1.00 93.50 181 ALA A O 1
ATOM 1468 N N . ALA A 1 182 ? -31.484 -14.978 40.656 1.00 93.31 182 ALA A N 1
ATOM 1469 C CA . ALA A 1 182 ? -31.729 -16.408 40.832 1.00 93.31 182 ALA A CA 1
ATOM 1470 C C . ALA A 1 182 ? -32.289 -17.081 39.564 1.00 93.31 182 ALA A C 1
ATOM 1472 O O . ALA A 1 182 ? -32.048 -18.264 39.339 1.00 93.31 182 ALA A O 1
ATOM 1473 N N . GLY A 1 183 ? -33.010 -16.330 38.722 1.00 90.75 183 GLY A N 1
ATOM 1474 C CA . GLY A 1 183 ? -33.531 -16.800 37.433 1.00 90.75 183 GLY A CA 1
ATOM 1475 C C . GLY A 1 183 ? -32.559 -16.684 36.250 1.00 90.75 183 GLY A C 1
ATOM 1476 O O . GLY A 1 183 ? -32.883 -17.139 35.150 1.00 90.75 183 GLY A O 1
ATOM 1477 N N . MET A 1 184 ? -31.388 -16.062 36.425 1.00 89.19 184 MET A N 1
ATOM 1478 C CA . MET A 1 184 ? -30.379 -15.961 35.365 1.00 89.19 184 MET A CA 1
ATOM 1479 C C . MET A 1 184 ? -29.669 -17.307 35.166 1.00 89.19 184 MET A C 1
ATOM 1481 O O . MET A 1 184 ? -29.428 -18.047 36.114 1.00 89.19 184 MET A O 1
ATOM 1485 N N . LYS A 1 185 ? -29.291 -17.627 33.918 1.00 86.56 185 LYS A N 1
ATOM 1486 C CA . LYS A 1 185 ? -28.576 -18.882 33.587 1.00 86.56 185 LYS A CA 1
ATOM 1487 C C . LYS A 1 185 ? -27.240 -19.027 34.320 1.00 86.56 185 LYS A C 1
ATOM 1489 O O . LYS A 1 185 ? -26.780 -20.142 34.540 1.00 86.56 185 LYS A O 1
ATOM 1494 N N . SER A 1 186 ? -26.642 -17.895 34.659 1.00 84.88 186 SER A N 1
ATOM 1495 C CA . SER A 1 186 ? -25.410 -17.776 35.417 1.00 84.88 186 SER A CA 1
ATOM 1496 C C . SER A 1 186 ? -25.582 -16.641 36.414 1.00 84.88 186 SER A C 1
ATOM 1498 O O . SER A 1 186 ? -26.320 -15.690 36.147 1.00 84.88 186 SER A O 1
ATOM 1500 N N . GLN A 1 187 ? -24.876 -16.715 37.540 1.00 86.44 187 GLN A N 1
ATOM 1501 C CA . GLN A 1 187 ? -24.893 -15.638 38.521 1.00 86.44 187 GLN A CA 1
ATOM 1502 C C . GLN A 1 187 ? -24.397 -14.327 37.876 1.00 86.44 187 GLN A C 1
ATOM 1504 O O . GLN A 1 187 ? -23.378 -14.349 37.177 1.00 86.44 187 GLN A O 1
ATOM 1509 N N . PRO A 1 188 ? -25.091 -13.192 38.080 1.00 91.12 188 PRO A N 1
ATOM 1510 C CA . PRO A 1 188 ? -24.606 -11.904 37.608 1.00 91.12 188 PRO A CA 1
ATOM 1511 C C . PRO A 1 188 ? -23.254 -11.581 38.245 1.00 91.12 188 PRO A C 1
ATOM 1513 O O . PRO A 1 188 ? -22.998 -11.893 39.406 1.00 91.12 188 PRO A O 1
ATOM 1516 N N . ILE A 1 189 ? -22.392 -10.939 37.467 1.00 89.19 189 ILE A N 1
ATOM 1517 C CA . ILE A 1 189 ? -21.065 -10.505 37.909 1.00 89.19 189 ILE A CA 1
ATOM 1518 C C . ILE A 1 189 ? -21.162 -9.087 38.468 1.00 89.19 189 ILE A C 1
ATOM 1520 O O . ILE A 1 189 ? -20.521 -8.770 39.467 1.00 89.19 189 ILE A O 1
ATOM 1524 N N . LEU A 1 190 ? -21.987 -8.240 37.845 1.00 91.00 190 LEU A N 1
ATOM 1525 C CA . LEU A 1 190 ? -22.088 -6.823 38.172 1.00 91.00 190 LEU A CA 1
ATOM 1526 C C . LEU A 1 190 ? -23.522 -6.392 38.473 1.00 91.00 190 LEU A C 1
ATOM 1528 O O . LEU A 1 190 ? -24.491 -6.886 37.894 1.00 91.00 190 LEU A O 1
ATOM 1532 N N . VAL A 1 191 ? -23.630 -5.381 39.327 1.00 92.69 191 VAL A N 1
ATOM 1533 C CA . VAL A 1 191 ? -24.833 -4.579 39.532 1.00 92.69 191 VAL A CA 1
ATOM 1534 C C . VAL A 1 191 ? -24.480 -3.125 39.246 1.00 92.69 191 VAL A C 1
ATOM 1536 O O . VAL A 1 191 ? -23.538 -2.569 39.814 1.00 92.69 191 VAL A O 1
ATOM 1539 N N . ILE A 1 192 ? -25.231 -2.499 38.347 1.00 91.12 192 ILE A N 1
ATOM 1540 C CA . ILE A 1 192 ? -25.129 -1.073 38.049 1.00 91.12 192 ILE A CA 1
ATOM 1541 C C . ILE A 1 192 ? -26.338 -0.370 38.655 1.00 91.12 192 ILE A C 1
ATOM 1543 O O . ILE A 1 192 ? -27.472 -0.626 38.255 1.00 91.12 192 ILE A O 1
ATOM 1547 N N . ARG A 1 193 ? -26.084 0.558 39.578 1.00 94.44 193 ARG A N 1
ATOM 1548 C CA . ARG A 1 193 ? -27.075 1.481 40.132 1.00 94.44 193 ARG A CA 1
ATOM 1549 C C . ARG A 1 193 ? -26.951 2.846 39.461 1.00 94.44 193 ARG A C 1
ATOM 1551 O O . ARG A 1 193 ? -25.877 3.448 39.480 1.00 94.44 193 ARG A O 1
ATOM 1558 N N . TYR A 1 194 ? -28.040 3.337 38.884 1.00 91.94 194 TYR A N 1
ATOM 1559 C CA . TYR A 1 194 ? -28.175 4.723 38.441 1.00 91.94 194 TYR A CA 1
ATOM 1560 C C . TYR A 1 194 ? -28.883 5.518 39.533 1.00 91.94 194 TYR A C 1
ATOM 1562 O O . TYR A 1 194 ? -30.027 5.218 39.846 1.00 91.94 194 TYR A O 1
ATOM 1570 N N . LEU A 1 195 ? -28.193 6.493 40.116 1.00 93.81 195 LEU A N 1
ATOM 1571 C CA . LEU A 1 195 ? -28.673 7.335 41.209 1.00 93.81 195 LEU A CA 1
ATOM 1572 C C . LEU A 1 195 ? -29.194 8.647 40.621 1.00 93.81 195 LEU A C 1
ATOM 1574 O O . LEU A 1 195 ? -28.403 9.389 40.041 1.00 93.81 195 LEU A O 1
ATOM 1578 N N . HIS A 1 196 ? -30.487 8.916 40.744 1.00 91.44 196 HIS A N 1
ATOM 1579 C CA . HIS A 1 196 ? -31.140 10.118 40.231 1.00 91.44 196 HIS A CA 1
ATOM 1580 C C . HIS A 1 196 ? -31.390 11.081 41.384 1.00 91.44 196 HIS A C 1
ATOM 1582 O O . HIS A 1 196 ? -32.043 10.730 42.363 1.00 91.44 196 HIS A O 1
ATOM 1588 N N . PHE A 1 197 ? -30.845 12.287 41.271 1.00 92.25 197 PHE A N 1
ATOM 1589 C CA . PHE A 1 197 ? -31.024 13.362 42.238 1.00 92.25 197 PHE A CA 1
ATOM 1590 C C . PHE A 1 197 ? -31.793 14.487 41.558 1.00 92.25 197 PHE A C 1
ATOM 1592 O O . PHE A 1 197 ? -31.265 15.088 40.626 1.00 92.25 197 PHE A O 1
ATOM 1599 N N . ASP A 1 198 ? -33.006 14.797 42.012 1.00 84.44 198 ASP A N 1
ATOM 1600 C CA . ASP A 1 198 ? -33.825 15.838 41.371 1.00 84.44 198 ASP A CA 1
ATOM 1601 C C . ASP A 1 198 ? -33.331 17.255 41.703 1.00 84.44 198 ASP A C 1
ATOM 1603 O O . ASP A 1 198 ? -33.351 18.145 40.855 1.00 84.44 198 ASP A O 1
ATOM 1607 N N . ASN A 1 199 ? -32.830 17.456 42.927 1.00 86.88 199 ASN A N 1
ATOM 1608 C CA . ASN A 1 199 ? -32.516 18.776 43.488 1.00 86.88 199 ASN A CA 1
ATOM 1609 C C . ASN A 1 199 ? -31.057 18.889 43.969 1.00 86.88 199 ASN A C 1
ATOM 1611 O O . ASN A 1 199 ? -30.782 19.514 44.991 1.00 86.88 199 ASN A O 1
ATOM 1615 N N . GLY A 1 200 ? -30.125 18.258 43.249 1.00 86.94 200 GLY A N 1
ATOM 1616 C CA . GLY A 1 200 ? -28.708 18.218 43.622 1.00 86.94 200 GLY A CA 1
ATOM 1617 C C . GLY A 1 200 ? -28.355 17.101 44.606 1.00 86.94 200 GLY A C 1
ATOM 1618 O O . GLY A 1 200 ? -29.221 16.443 45.182 1.00 86.94 200 GLY A O 1
ATOM 1619 N N . ILE A 1 201 ? -27.054 16.840 44.751 1.00 91.00 201 ILE A N 1
ATOM 1620 C CA . ILE A 1 201 ? -26.541 15.705 45.533 1.00 91.00 201 ILE A CA 1
ATOM 1621 C C . ILE A 1 201 ? -26.485 16.062 47.031 1.00 91.00 201 ILE A C 1
ATOM 1623 O O . ILE A 1 201 ? -25.689 16.926 47.418 1.00 91.00 201 ILE A O 1
ATOM 1627 N N . PRO A 1 202 ? -27.263 15.384 47.901 1.00 92.69 202 PRO A N 1
ATOM 1628 C CA . PRO A 1 202 ? -27.315 15.715 49.319 1.00 92.69 202 PRO A CA 1
ATOM 1629 C C . PRO A 1 202 ? -26.046 15.280 50.073 1.00 92.69 202 PRO A C 1
ATOM 1631 O O . PRO A 1 202 ? -25.329 14.382 49.622 1.00 92.69 202 PRO A O 1
ATOM 1634 N N . PRO A 1 203 ? -25.767 15.850 51.265 1.00 91.88 203 PRO A N 1
ATOM 1635 C CA . PRO A 1 203 ? -24.556 15.549 52.038 1.00 91.88 203 PRO A CA 1
ATOM 1636 C C . PRO A 1 203 ? -24.343 14.061 52.355 1.00 91.88 203 PRO A C 1
ATOM 1638 O O . PRO A 1 203 ? -23.199 13.600 52.372 1.00 91.88 203 PRO A O 1
ATOM 1641 N N . ALA A 1 204 ? -25.426 13.295 52.533 1.00 91.38 204 ALA A N 1
ATOM 1642 C CA . ALA A 1 204 ? -25.384 11.842 52.738 1.00 91.38 204 ALA A CA 1
ATOM 1643 C C . ALA A 1 204 ? -24.730 11.079 51.564 1.00 91.38 204 ALA A C 1
ATOM 1645 O O . ALA A 1 204 ? -24.227 9.972 51.739 1.00 91.38 204 ALA A O 1
ATOM 1646 N N . TYR A 1 205 ? -24.679 11.698 50.383 1.00 92.62 205 TYR A N 1
ATOM 1647 C CA . TYR A 1 205 ? -24.065 11.178 49.162 1.00 92.62 205 TYR A CA 1
ATOM 1648 C C . TYR A 1 205 ? -22.764 11.911 48.794 1.00 92.62 205 TYR A C 1
ATOM 1650 O O . TYR A 1 205 ? -22.275 11.813 47.669 1.00 92.62 205 TYR A O 1
ATOM 1658 N N . SER A 1 206 ? -22.153 12.630 49.741 1.00 91.44 206 SER A N 1
ATOM 1659 C CA . SER A 1 206 ? -20.877 13.338 49.536 1.00 91.44 206 SER A CA 1
ATOM 1660 C C . SER A 1 206 ? -19.720 12.423 49.117 1.00 91.44 206 SER A C 1
ATOM 1662 O O . SER A 1 206 ? -18.772 12.890 48.486 1.00 91.44 206 SER A O 1
ATOM 1664 N N . TRP A 1 207 ? -19.822 11.118 49.382 1.00 91.94 207 TRP A N 1
ATOM 1665 C CA . TRP A 1 207 ? -18.891 10.092 48.905 1.00 91.94 207 TRP A CA 1
ATOM 1666 C C . TRP A 1 207 ? -18.854 9.950 47.372 1.00 91.94 207 TRP A C 1
ATOM 1668 O O . TRP A 1 207 ? -17.901 9.382 46.844 1.00 91.94 207 TRP A O 1
ATOM 1678 N N . LEU A 1 208 ? -19.828 10.511 46.643 1.00 88.56 208 LEU A N 1
ATOM 1679 C CA . LEU A 1 208 ? -19.773 10.678 45.184 1.00 88.56 208 LEU A CA 1
ATOM 1680 C C . LEU A 1 208 ? -18.796 11.781 44.736 1.00 88.56 208 LEU A C 1
ATOM 1682 O O . LEU A 1 208 ? -18.568 11.935 43.539 1.00 88.56 208 LEU A O 1
ATOM 1686 N N . ALA A 1 209 ? -18.237 12.547 45.680 1.00 89.12 209 ALA A N 1
ATOM 1687 C CA . ALA A 1 209 ? -17.380 13.708 45.448 1.00 89.12 209 ALA A CA 1
ATOM 1688 C C . ALA A 1 209 ? -17.975 14.720 44.440 1.00 89.12 209 ALA A C 1
ATOM 1690 O O . ALA A 1 209 ? -17.310 15.084 43.466 1.00 89.12 209 ALA A O 1
ATOM 1691 N N . PRO A 1 210 ? -19.224 15.191 44.646 1.00 87.38 210 PRO A N 1
ATOM 1692 C CA . PRO A 1 210 ? -19.872 16.091 43.703 1.00 87.38 210 PRO A CA 1
ATOM 1693 C C . PRO A 1 210 ? -19.177 17.455 43.663 1.00 87.38 210 PRO A C 1
ATOM 1695 O O . PRO A 1 210 ? -18.835 18.038 44.699 1.00 87.38 210 PRO A O 1
ATOM 1698 N N . ASN A 1 211 ? -18.999 17.995 42.460 1.00 86.94 211 ASN A N 1
ATOM 1699 C CA . ASN A 1 211 ? -18.548 19.368 42.275 1.00 86.94 211 ASN A CA 1
ATOM 1700 C C . ASN A 1 211 ? -19.646 20.376 42.688 1.00 86.94 211 ASN A C 1
ATOM 1702 O O . ASN A 1 211 ? -20.779 20.001 42.983 1.00 86.94 211 ASN A O 1
ATOM 1706 N N . HIS A 1 212 ? -19.308 21.667 42.725 1.00 86.94 212 HIS A N 1
ATOM 1707 C CA . HIS A 1 212 ? -20.220 22.720 43.189 1.00 86.94 212 HIS A CA 1
ATOM 1708 C C . HIS A 1 212 ? -21.537 22.787 42.394 1.00 86.94 212 HIS A C 1
ATOM 1710 O O . HIS A 1 212 ? -22.589 22.929 43.000 1.00 86.94 212 HIS A O 1
ATOM 1716 N N . VAL A 1 213 ? -21.506 22.584 41.074 1.00 84.19 213 VAL A N 1
ATOM 1717 C CA . VAL A 1 213 ? -22.712 22.565 40.226 1.00 84.19 213 VAL A CA 1
ATOM 1718 C C . VAL A 1 213 ? -23.581 21.344 40.531 1.00 84.19 213 VAL A C 1
ATOM 1720 O O . VAL A 1 213 ? -24.799 21.447 40.636 1.00 84.19 213 VAL A O 1
ATOM 1723 N N . GLN A 1 214 ? -22.961 20.180 40.719 1.00 84.31 214 GLN A N 1
ATOM 1724 C CA . GLN A 1 214 ? -23.654 18.914 40.992 1.00 84.31 214 GLN A CA 1
ATOM 1725 C C . GLN A 1 214 ? -24.344 18.888 42.367 1.00 84.31 214 GLN A C 1
ATOM 1727 O O . GLN A 1 214 ? -25.275 18.117 42.592 1.00 84.31 214 GLN A O 1
ATOM 1732 N N . LYS A 1 215 ? -23.894 19.727 43.305 1.00 85.38 215 LYS A N 1
ATOM 1733 C CA . LYS A 1 215 ? -24.555 19.901 44.607 1.00 85.38 215 LYS A CA 1
ATOM 1734 C C . LYS A 1 215 ? -25.881 20.652 44.502 1.00 85.38 215 LYS A C 1
ATOM 1736 O O . LYS A 1 215 ? -26.716 20.487 45.378 1.00 85.38 215 LYS A O 1
ATOM 1741 N N . GLU A 1 216 ? -26.064 21.451 43.453 1.00 83.38 216 GLU A N 1
ATOM 1742 C CA . GLU A 1 216 ? -27.198 22.375 43.317 1.00 83.38 216 GLU A CA 1
ATOM 1743 C C . GLU A 1 216 ? -28.126 22.030 42.142 1.00 83.38 216 GLU A C 1
ATOM 1745 O O . GLU A 1 216 ? -29.231 22.557 42.054 1.00 83.38 216 GLU A O 1
ATOM 1750 N N . THR A 1 217 ? -27.703 21.146 41.233 1.00 77.19 217 THR A N 1
ATOM 1751 C CA . THR A 1 217 ? -28.453 20.800 40.016 1.00 77.19 217 THR A CA 1
ATOM 1752 C C . THR A 1 217 ? -28.774 19.316 39.952 1.00 77.19 217 THR A C 1
ATOM 1754 O O . THR A 1 217 ? -27.978 18.478 40.377 1.00 77.19 217 THR A O 1
ATOM 1757 N N . GLY A 1 218 ? -29.951 18.987 39.411 1.00 75.31 218 GLY A N 1
ATOM 1758 C CA . GLY A 1 218 ? -30.365 17.601 39.246 1.00 75.31 218 GLY A CA 1
ATOM 1759 C C . GLY A 1 218 ? -29.386 16.807 38.377 1.00 75.31 218 GLY A C 1
ATOM 1760 O O . GLY A 1 218 ? -28.905 17.299 37.352 1.00 75.31 218 GLY A O 1
ATOM 1761 N N . GLN A 1 219 ? -29.060 15.582 38.793 1.00 82.94 219 GLN A N 1
ATOM 1762 C CA . GLN A 1 219 ? -28.041 14.771 38.135 1.00 82.94 219 GLN A CA 1
ATOM 1763 C C . GLN A 1 219 ? -28.284 13.267 38.265 1.00 82.94 219 GLN A C 1
ATOM 1765 O O . GLN A 1 219 ? -28.856 12.782 39.235 1.00 82.94 219 GLN A O 1
ATOM 1770 N N . ILE A 1 220 ? -27.760 12.527 37.285 1.00 86.38 220 ILE A N 1
ATOM 1771 C CA . ILE A 1 220 ? -27.643 11.072 37.315 1.00 86.38 220 ILE A CA 1
ATOM 1772 C C . ILE A 1 220 ? -26.191 10.684 37.618 1.00 86.38 220 ILE A C 1
ATOM 1774 O O . ILE A 1 220 ? -25.278 11.023 36.860 1.00 86.38 220 ILE A O 1
ATOM 1778 N N . CYS A 1 221 ? -25.973 9.934 38.695 1.00 86.88 221 CYS A N 1
ATOM 1779 C CA . CYS A 1 221 ? -24.693 9.299 39.010 1.00 86.88 221 CYS A CA 1
ATOM 1780 C C . CYS A 1 221 ? -24.761 7.785 38.782 1.00 86.88 221 CYS A C 1
ATOM 1782 O O . CYS A 1 221 ? -25.834 7.187 38.760 1.00 86.88 221 CYS A O 1
ATOM 1784 N N . LYS A 1 222 ? -23.602 7.143 38.610 1.00 90.00 222 LYS A N 1
ATOM 1785 C CA . LYS A 1 222 ? -23.500 5.695 38.395 1.00 90.00 222 LYS A CA 1
ATOM 1786 C C . LYS A 1 222 ? -22.643 5.060 39.484 1.00 90.00 222 LYS A C 1
ATOM 1788 O O . LYS A 1 222 ? -21.484 5.429 39.643 1.00 90.00 222 LYS A O 1
ATOM 1793 N N . GLN A 1 223 ? -23.181 4.050 40.154 1.00 91.44 223 GLN A N 1
ATOM 1794 C CA . GLN A 1 223 ? -22.451 3.167 41.059 1.00 91.44 223 GLN A CA 1
ATOM 1795 C C . GLN A 1 223 ? -22.355 1.779 40.409 1.00 91.44 223 GLN A C 1
ATOM 1797 O O . GLN A 1 223 ? -23.350 1.237 39.936 1.00 91.44 223 GLN A O 1
ATOM 1802 N N . THR A 1 224 ? -21.145 1.222 40.317 1.00 90.25 224 THR A N 1
ATOM 1803 C CA . THR A 1 224 ? -20.903 -0.126 39.768 1.00 90.25 224 THR A CA 1
ATOM 1804 C C . THR A 1 224 ? -20.334 -1.006 40.869 1.00 90.25 224 THR A C 1
ATOM 1806 O O . THR A 1 224 ? -19.347 -0.631 41.501 1.00 90.25 224 THR A O 1
ATOM 1809 N N . LEU A 1 225 ? -20.972 -2.147 41.101 1.00 91.19 225 LEU A N 1
ATOM 1810 C CA . LEU A 1 225 ? -20.678 -3.069 42.192 1.00 91.19 225 LEU A CA 1
ATOM 1811 C C . LEU A 1 225 ? -20.528 -4.478 41.625 1.00 91.19 225 LEU A C 1
ATOM 1813 O O . LEU A 1 225 ? -21.206 -4.830 40.660 1.00 91.19 225 LEU A O 1
ATOM 1817 N N . GLU A 1 226 ? -19.673 -5.290 42.235 1.00 91.38 226 GLU A N 1
ATOM 1818 C CA . GLU A 1 226 ? -19.745 -6.737 42.039 1.00 91.38 226 GLU A CA 1
ATOM 1819 C C . GLU A 1 226 ? -21.018 -7.266 42.699 1.00 91.38 226 GLU A C 1
ATOM 1821 O O . GLU A 1 226 ? -21.490 -6.700 43.684 1.00 91.38 226 GLU A O 1
ATOM 1826 N N . TYR A 1 227 ? -21.608 -8.334 42.162 1.00 93.38 227 TYR A N 1
ATOM 1827 C CA . TYR A 1 227 ? -22.878 -8.839 42.692 1.00 93.38 227 TYR A CA 1
ATOM 1828 C C . TYR A 1 227 ? -22.784 -9.235 44.176 1.00 93.38 227 TYR A C 1
ATOM 1830 O O . TYR A 1 227 ? -23.707 -8.964 44.938 1.00 93.38 227 TYR A O 1
ATOM 1838 N N . GLN A 1 228 ? -21.654 -9.807 44.605 1.00 92.88 228 GLN A N 1
ATOM 1839 C CA . GLN A 1 228 ? -21.420 -10.163 46.011 1.00 92.88 228 GLN A CA 1
ATOM 1840 C C . GLN A 1 228 ? -21.269 -8.927 46.905 1.00 92.88 228 GLN A C 1
ATOM 1842 O O . GLN A 1 228 ? -21.913 -8.854 47.951 1.00 92.88 228 GLN A O 1
ATOM 1847 N N . ASP A 1 229 ? -20.503 -7.928 46.456 1.00 92.69 229 ASP A N 1
ATOM 1848 C CA . ASP A 1 229 ? -20.384 -6.637 47.145 1.00 92.69 229 ASP A CA 1
ATOM 1849 C C . ASP A 1 229 ? -21.750 -5.957 47.269 1.00 92.69 229 ASP A C 1
ATOM 1851 O O . ASP A 1 229 ? -22.074 -5.398 48.310 1.00 92.69 229 ASP A O 1
ATOM 1855 N N . TRP A 1 230 ? -22.574 -6.018 46.218 1.00 95.50 230 TRP A N 1
ATOM 1856 C CA . TRP A 1 230 ? -23.926 -5.467 46.236 1.00 95.50 230 TRP A CA 1
ATOM 1857 C C . TRP A 1 230 ? -24.828 -6.192 47.238 1.00 95.50 230 TRP A C 1
ATOM 1859 O O . TRP A 1 230 ? -25.542 -5.522 47.977 1.00 95.50 230 TRP A O 1
ATOM 1869 N N . LEU A 1 231 ? -24.771 -7.528 47.314 1.00 95.06 231 LEU A N 1
ATOM 1870 C CA . LEU A 1 231 ? -25.520 -8.306 48.308 1.00 95.06 231 LEU A CA 1
ATOM 1871 C C . LEU A 1 231 ? -25.128 -7.952 49.746 1.00 95.06 231 LEU A C 1
ATOM 1873 O O . LEU A 1 231 ? -25.986 -7.932 50.624 1.00 95.06 231 LEU A O 1
ATOM 1877 N N . GLU A 1 232 ? -23.849 -7.694 50.000 1.00 94.06 232 GLU A N 1
ATOM 1878 C CA . GLU A 1 232 ? -23.387 -7.245 51.312 1.00 94.06 232 GLU A CA 1
ATOM 1879 C C . GLU A 1 232 ? -23.827 -5.803 51.594 1.00 94.06 232 GLU A C 1
ATOM 1881 O O . GLU A 1 232 ? -24.375 -5.508 52.657 1.00 94.06 232 GLU A O 1
ATOM 1886 N N . LEU A 1 233 ? -23.694 -4.923 50.601 1.00 94.44 233 LEU A N 1
ATOM 1887 C CA . LEU A 1 233 ? -24.087 -3.523 50.700 1.00 94.44 233 LEU A CA 1
ATOM 1888 C C . LEU A 1 233 ? -25.579 -3.363 51.015 1.00 94.44 233 LEU A C 1
ATOM 1890 O O . LEU A 1 233 ? -25.927 -2.576 51.889 1.00 94.44 233 LEU A O 1
ATOM 1894 N N . ILE A 1 234 ? -26.468 -4.133 50.375 1.00 94.81 234 ILE A N 1
ATOM 1895 C CA . ILE A 1 234 ? -27.911 -4.045 50.658 1.00 94.81 234 ILE A CA 1
ATOM 1896 C C . ILE A 1 234 ? -28.269 -4.513 52.072 1.00 94.81 234 ILE A C 1
ATOM 1898 O O . ILE A 1 234 ? -29.229 -3.998 52.641 1.00 94.81 234 ILE A O 1
ATOM 1902 N N . ARG A 1 235 ? -27.508 -5.445 52.667 1.00 92.88 235 ARG A N 1
ATOM 1903 C CA . ARG A 1 235 ? -27.701 -5.845 54.075 1.00 92.88 235 ARG A CA 1
ATOM 1904 C C . ARG A 1 235 ? -27.309 -4.710 55.013 1.00 92.88 235 ARG A C 1
ATOM 1906 O O . ARG A 1 235 ? -28.020 -4.436 55.976 1.00 92.88 235 ARG A O 1
ATOM 1913 N N . GLN A 1 236 ? -26.203 -4.028 54.713 1.00 91.38 236 GLN A N 1
ATOM 1914 C CA . GLN A 1 236 ? -25.758 -2.856 55.468 1.00 91.38 236 GLN A CA 1
ATOM 1915 C C . GLN A 1 236 ? -26.756 -1.698 55.336 1.00 91.38 236 GLN A C 1
ATOM 1917 O O . GLN A 1 236 ? -27.099 -1.065 56.330 1.00 91.38 236 GLN A O 1
ATOM 1922 N N . GLU A 1 237 ? -27.273 -1.461 54.128 1.00 92.50 237 GLU A N 1
ATOM 1923 C CA . GLU A 1 237 ? -28.313 -0.463 53.852 1.00 92.50 237 GLU A CA 1
ATOM 1924 C C . GLU A 1 237 ? -29.606 -0.763 54.625 1.00 92.50 237 GLU A C 1
ATOM 1926 O O . GLU A 1 237 ? -30.186 0.152 55.200 1.00 92.50 237 GLU A O 1
ATOM 1931 N N . GLN A 1 238 ? -30.029 -2.031 54.709 1.00 89.25 238 GLN A N 1
ATOM 1932 C CA . GLN A 1 238 ? -31.196 -2.446 55.502 1.00 89.25 238 GLN A CA 1
ATOM 1933 C C . GLN A 1 238 ? -31.010 -2.218 57.009 1.00 89.25 238 GLN A C 1
ATOM 1935 O O . GLN A 1 238 ? -31.977 -1.919 57.707 1.00 89.25 238 GLN A O 1
ATOM 1940 N N . ALA A 1 239 ? -29.783 -2.354 57.515 1.00 86.62 239 ALA A N 1
ATOM 1941 C CA . ALA A 1 239 ? -29.458 -2.091 58.914 1.00 86.62 239 ALA A CA 1
ATOM 1942 C C . ALA A 1 239 ? -29.278 -0.592 59.224 1.00 86.62 239 ALA A C 1
ATOM 1944 O O . ALA A 1 239 ? -29.235 -0.213 60.397 1.00 86.62 239 ALA A O 1
ATOM 1945 N N . ASN A 1 240 ? -29.164 0.267 58.203 1.00 83.94 240 ASN A N 1
ATOM 1946 C CA . ASN A 1 240 ? -28.939 1.694 58.386 1.00 83.94 240 ASN A CA 1
ATOM 1947 C C . ASN A 1 240 ? -30.269 2.448 58.599 1.00 83.94 240 ASN A C 1
ATOM 1949 O O . ASN A 1 240 ? -31.075 2.543 57.670 1.00 83.94 240 ASN A O 1
ATOM 1953 N N . PRO A 1 241 ? -30.488 3.086 59.765 1.00 77.31 241 PRO A N 1
ATOM 1954 C CA . PRO A 1 241 ? -31.701 3.866 60.021 1.00 77.31 241 PRO A CA 1
ATOM 1955 C C . PRO A 1 241 ? -31.849 5.092 59.105 1.00 77.31 241 PRO A C 1
ATOM 1957 O O . PRO A 1 241 ? -32.937 5.648 59.002 1.00 77.31 241 PRO A O 1
ATOM 1960 N N . GLY A 1 242 ? -30.773 5.530 58.441 1.00 79.44 242 GLY A N 1
ATOM 1961 C CA . GLY A 1 242 ? -30.769 6.718 57.590 1.00 79.44 242 GLY A CA 1
ATOM 1962 C C . GLY A 1 242 ? -31.365 6.541 56.190 1.00 79.44 242 GLY A C 1
ATOM 1963 O O . GLY A 1 242 ? -31.392 7.527 55.459 1.00 79.44 242 GLY A O 1
ATOM 1964 N N . GLY A 1 243 ? -31.763 5.329 55.776 1.00 81.12 243 GLY A N 1
ATOM 1965 C CA . GLY A 1 243 ? -32.516 5.080 54.530 1.00 81.12 243 GLY A CA 1
ATOM 1966 C C . GLY A 1 243 ? -31.833 5.481 53.206 1.00 81.12 243 GLY A C 1
ATOM 1967 O O . GLY A 1 243 ? -32.477 5.494 52.154 1.00 81.12 243 GLY A O 1
ATOM 1968 N N . HIS A 1 244 ? -30.543 5.823 53.235 1.00 88.50 244 HIS A N 1
ATOM 1969 C CA . HIS A 1 244 ? -29.754 6.232 52.073 1.00 88.50 244 HIS A CA 1
ATOM 1970 C C . HIS A 1 244 ? -28.778 5.133 51.655 1.00 88.50 244 HIS A C 1
ATOM 1972 O O . HIS A 1 244 ? -28.271 4.370 52.485 1.00 88.50 244 HIS A O 1
ATOM 1978 N N . LEU A 1 245 ? -28.490 5.082 50.355 1.00 92.62 245 LEU A N 1
ATOM 1979 C CA . LEU A 1 245 ? -27.550 4.116 49.801 1.00 92.62 245 LEU A CA 1
ATOM 1980 C C . LEU A 1 245 ? -26.135 4.394 50.298 1.00 92.62 245 LEU A C 1
ATOM 1982 O O . LEU A 1 245 ? -25.735 5.545 50.501 1.00 92.62 245 LEU A O 1
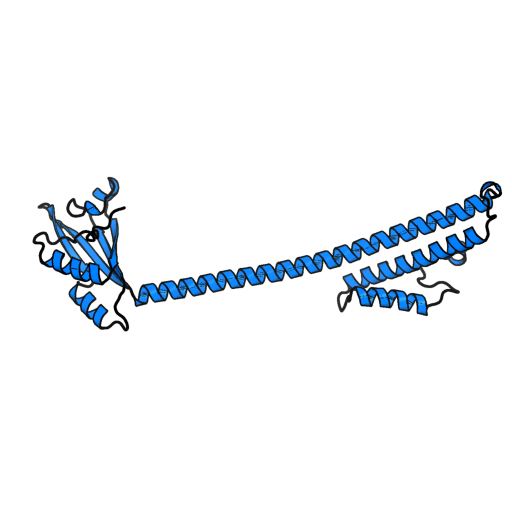ATOM 1986 N N . GLN A 1 246 ? -25.380 3.320 50.484 1.00 92.69 246 GLN A N 1
ATOM 1987 C CA . GLN A 1 246 ? -24.034 3.383 51.037 1.00 92.69 246 GLN A CA 1
ATOM 1988 C C . GLN A 1 246 ? -22.974 3.390 49.920 1.00 92.69 246 GLN A C 1
ATOM 1990 O O . GLN A 1 246 ? -23.211 2.872 48.818 1.00 92.69 246 GLN A O 1
ATOM 1995 N N . PRO A 1 247 ? -21.789 3.985 50.158 1.00 91.00 247 PRO A N 1
ATOM 1996 C CA . PRO A 1 247 ? -20.673 3.868 49.227 1.00 91.00 247 PRO A CA 1
ATOM 1997 C C . PRO A 1 247 ? -20.252 2.403 49.087 1.00 91.00 247 PRO A C 1
ATOM 1999 O O . PRO A 1 247 ? -20.431 1.608 50.006 1.00 91.00 247 PRO A O 1
ATOM 2002 N N . ARG A 1 248 ? -19.616 2.049 47.962 1.00 80.94 248 ARG A N 1
ATOM 2003 C CA . ARG A 1 248 ? -18.945 0.744 47.860 1.00 80.94 248 ARG A CA 1
ATOM 2004 C C . ARG A 1 248 ? -17.947 0.658 49.014 1.00 80.94 248 ARG A C 1
ATOM 2006 O O . ARG A 1 248 ? -17.086 1.537 49.112 1.00 80.94 248 ARG A O 1
ATOM 2013 N N . SER A 1 249 ? -18.057 -0.367 49.859 1.00 67.44 249 SER A N 1
ATOM 2014 C CA . SER A 1 249 ? -17.040 -0.652 50.867 1.00 67.44 249 SER A CA 1
ATOM 2015 C C . SER A 1 249 ? -15.705 -0.732 50.129 1.00 67.44 249 SER A C 1
ATOM 2017 O O . SER A 1 249 ? -15.543 -1.562 49.231 1.00 67.44 249 SER A O 1
ATOM 2019 N N . ARG A 1 250 ? -14.768 0.182 50.412 1.00 51.81 250 ARG A N 1
ATOM 2020 C CA . ARG A 1 250 ? -13.397 -0.021 49.945 1.00 51.81 250 ARG A CA 1
ATOM 2021 C C . ARG A 1 250 ? -12.972 -1.335 50.579 1.00 51.81 250 ARG A C 1
ATOM 2023 O O . ARG A 1 250 ? -12.947 -1.430 51.800 1.00 51.81 250 ARG A O 1
ATOM 2030 N N . LEU A 1 251 ? -12.673 -2.341 49.762 1.00 43.41 251 LEU A N 1
ATOM 2031 C CA . LEU A 1 251 ? -11.762 -3.375 50.220 1.00 43.41 251 LEU A CA 1
ATOM 2032 C C . LEU A 1 251 ? -10.525 -2.616 50.699 1.00 43.41 251 LEU A C 1
ATOM 2034 O O . LEU A 1 251 ? -9.955 -1.837 49.931 1.00 43.41 251 LEU A O 1
ATOM 2038 N N . ASP A 1 252 ? -10.187 -2.767 51.975 1.00 35.94 252 ASP A N 1
ATOM 2039 C CA . ASP A 1 252 ? -8.921 -2.317 52.534 1.00 35.94 252 ASP A CA 1
ATOM 2040 C C . ASP A 1 252 ? -7.799 -3.042 51.777 1.00 35.94 252 ASP A C 1
ATOM 2042 O O . ASP A 1 252 ? -7.356 -4.131 52.127 1.00 35.94 252 ASP A O 1
ATOM 2046 N N . GLY A 1 253 ? -7.408 -2.459 50.651 1.00 31.05 253 GLY A N 1
ATOM 2047 C CA . GLY A 1 253 ? -6.363 -2.913 49.754 1.00 31.05 253 GLY A CA 1
ATOM 2048 C C . GLY A 1 253 ? -5.608 -1.674 49.321 1.00 31.05 253 GLY A C 1
ATOM 2049 O O . GLY A 1 253 ? -6.019 -0.982 48.390 1.00 31.05 253 GLY A O 1
ATOM 2050 N N . GLY A 1 254 ? -4.572 -1.355 50.095 1.00 31.31 254 GLY A N 1
ATOM 2051 C CA . GLY A 1 254 ? -3.704 -0.207 49.890 1.00 31.31 254 GLY A CA 1
ATOM 2052 C C . GLY A 1 254 ? -3.120 -0.143 48.480 1.00 31.31 254 GLY A C 1
ATOM 2053 O O . GLY A 1 254 ? -2.895 -1.163 47.828 1.00 31.31 254 GLY A O 1
ATOM 2054 N N . LEU A 1 255 ? -2.897 1.098 48.045 1.00 30.58 255 LEU A N 1
ATOM 2055 C CA . LEU A 1 255 ? -1.875 1.430 47.055 1.00 30.58 255 LEU A CA 1
ATOM 2056 C C . LEU A 1 255 ? -0.486 1.082 47.598 1.00 30.58 255 LEU A C 1
ATOM 2058 O O . LEU A 1 255 ? -0.282 1.277 48.819 1.00 30.58 255 LEU A O 1
#

Radius of gyration: 44.81 Å; chains: 1; bounding box: 83×42×112 Å

pLDDT: mean 86.23, std 13.55, range [30.58, 98.31]

Foldseek 3Di:
DPDPVCLVLVLNDPDLAHVPGDVVVLVVLLVVLCVVLVCDPPPVLNVLSVQLSSLVSSLVSLVVLLVVLCVVDDPDPVPDDPVSVVSNVVSVVSNVVSVVSNVVSVVVSVVVVVVVVVVVVVVVVVVVVVVVVVVVVVVVVVVVVVLVLQEAEKEWEWDADPVRAIAIDIVVDPVVSVVVQVPRPDHHQKYKYKYWYQAADGPQRCVLVDDPCRRGHIDIDIDMDTPVQVVVQVVVCVVDPRNDGDHRPPPPDDD

Secondary structure (DSSP, 8-state):
---HHHHHH-TT-SSSS-TTS-HHHHHHHHHHHHHHHT-TT-HHHHHHHHHHHHHHHHHHHHHHHHHHHHHTS-SSGGG--HHHHHHHHHHHHHHHHHHHHHHHHHHHHHHHHHHHHHHHHHHHHHHHHHHHHHHHHHHHHHHHHHHHHTEEEEEEEEEE-TTS-EEEEEES-HHHHHHHHHTSSS--SEEEEEEEESS---GGGGGG---HHHHHS-EEEEEEEEHHHHHHHHHHHHH-TT--PPPP---S---

Sequence (255 aa):
MPNLNALKHGLRSETAVLPGENPAEFDALVDGWFSHYKTGDDEIASALVTELARAHWSLKRAVKRVEEVEGSLPGDAAHWTDDQQKRFSTFLRYRTAAERSFLRFYKEVEAYYDKQFKKEQARERAFARMAAIEARFLRELERRKIVQDYTLVQHADITVATDGSCTTTCVPSNERLIDRAAGMKSQPILVIRYLHFDNGIPPAYSWLAPNHVQKETGQICKQTLEYQDWLELIRQEQANPGGHLQPRSRLDGGL